Protein AF-X6LD56-F1 (afdb_monomer_lite)

Structure (mmCIF, N/CA/C/O backbone):
data_AF-X6LD56-F1
#
_entry.id   AF-X6LD56-F1
#
loop_
_atom_site.group_PDB
_atom_site.id
_atom_site.type_symbol
_atom_site.label_atom_id
_atom_site.label_alt_id
_atom_site.label_comp_id
_atom_site.label_asym_id
_atom_site.label_entity_id
_atom_site.label_seq_id
_atom_site.pdbx_PDB_ins_code
_atom_site.Cartn_x
_atom_site.Cartn_y
_atom_site.Cartn_z
_atom_site.occupancy
_atom_site.B_iso_or_equiv
_atom_site.auth_seq_id
_atom_site.auth_comp_id
_atom_site.auth_asym_id
_atom_site.auth_atom_id
_atom_site.pdbx_PDB_model_num
ATOM 1 N N . MET A 1 1 ? -23.418 10.967 71.082 1.00 51.03 1 MET A N 1
ATOM 2 C CA . MET A 1 1 ? -22.272 10.825 70.150 1.00 51.03 1 MET A CA 1
ATOM 3 C C . MET A 1 1 ? -22.780 10.535 68.738 1.00 51.03 1 MET A C 1
ATOM 5 O O . MET A 1 1 ? -23.315 9.460 68.503 1.00 51.03 1 MET A O 1
ATOM 9 N N . LYS A 1 2 ? -22.683 11.490 67.802 1.00 52.31 2 LYS A N 1
ATOM 10 C CA . LYS A 1 2 ? -23.149 11.320 66.411 1.00 52.31 2 LYS A CA 1
ATOM 11 C C . LYS A 1 2 ? -22.003 10.774 65.544 1.00 52.31 2 LYS A C 1
ATOM 13 O O . LYS A 1 2 ? -21.026 11.478 65.308 1.00 52.31 2 LYS A O 1
ATOM 18 N N . LYS A 1 3 ? -22.108 9.519 65.085 1.00 55.78 3 LYS A N 1
ATOM 19 C CA . LYS A 1 3 ? -21.136 8.889 64.171 1.00 55.78 3 LYS A CA 1
ATOM 20 C C . LYS A 1 3 ? -21.205 9.568 62.796 1.00 55.78 3 LYS A C 1
ATOM 22 O O . LYS A 1 3 ? -22.187 9.425 62.072 1.00 55.78 3 LYS A O 1
ATOM 27 N 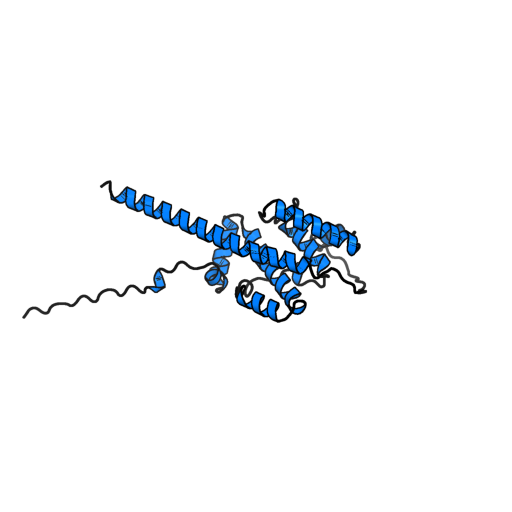N . LYS A 1 4 ? -20.163 10.326 62.441 1.00 59.81 4 LYS A N 1
ATOM 28 C CA . LYS A 1 4 ? -20.016 11.000 61.141 1.00 59.81 4 LYS A CA 1
ATOM 29 C C . LYS A 1 4 ? -19.708 9.945 60.067 1.00 59.81 4 LYS A C 1
ATOM 31 O O . LYS A 1 4 ? -18.621 9.376 60.041 1.00 59.81 4 LYS A O 1
ATOM 36 N N . LYS A 1 5 ? -20.681 9.655 59.199 1.00 69.44 5 LYS A N 1
ATOM 37 C CA . LYS A 1 5 ? -20.555 8.707 58.080 1.00 69.44 5 LYS A CA 1
ATOM 38 C C . LYS A 1 5 ? -19.669 9.339 56.995 1.00 69.44 5 LYS A C 1
ATOM 40 O O . LYS A 1 5 ? -20.119 10.202 56.246 1.00 69.44 5 LYS A O 1
ATOM 45 N N . LYS A 1 6 ? -18.390 8.954 56.960 1.00 70.44 6 LYS A N 1
ATOM 46 C CA . LYS A 1 6 ? -17.396 9.409 55.975 1.00 70.44 6 LYS A CA 1
ATOM 47 C C . LYS A 1 6 ? -17.777 8.823 54.608 1.00 70.44 6 LYS A C 1
ATOM 49 O O . LYS A 1 6 ? -17.595 7.633 54.371 1.00 70.44 6 LYS A O 1
ATOM 54 N N . ARG A 1 7 ? -18.392 9.632 53.739 1.00 63.03 7 ARG A N 1
ATOM 55 C CA . ARG A 1 7 ? -18.675 9.256 52.346 1.00 63.03 7 ARG A CA 1
ATOM 56 C C . ARG A 1 7 ? -17.337 9.119 51.619 1.00 63.03 7 ARG A C 1
ATOM 58 O O . ARG A 1 7 ? -16.618 10.104 51.487 1.00 63.03 7 ARG A O 1
ATOM 65 N N . MET A 1 8 ? -16.993 7.902 51.204 1.00 65.25 8 MET A N 1
ATOM 66 C CA . MET A 1 8 ? -15.841 7.668 50.338 1.00 65.25 8 MET A CA 1
ATOM 67 C C . MET A 1 8 ? -16.118 8.316 48.982 1.00 65.25 8 MET A C 1
ATOM 69 O O . MET A 1 8 ? -17.139 8.033 48.352 1.00 65.25 8 MET A O 1
ATOM 73 N N . ALA A 1 9 ? -15.241 9.235 48.577 1.00 67.44 9 ALA A N 1
ATOM 74 C CA . ALA A 1 9 ? -15.265 9.818 47.248 1.00 67.44 9 ALA A CA 1
ATOM 75 C C . ALA A 1 9 ? -15.104 8.685 46.229 1.00 67.44 9 ALA A C 1
ATOM 77 O O . ALA A 1 9 ? -14.205 7.854 46.354 1.00 67.44 9 ALA A O 1
ATOM 78 N N . LYS A 1 10 ? -16.016 8.630 45.257 1.00 68.38 10 LYS A N 1
ATOM 79 C CA . LYS A 1 10 ? -15.960 7.699 44.133 1.00 68.38 10 LYS A CA 1
ATOM 80 C C . LYS A 1 10 ? -14.703 8.075 43.345 1.00 68.38 10 LYS A C 1
ATOM 82 O O . LYS A 1 10 ? -14.712 9.086 42.651 1.00 68.38 10 LYS A O 1
ATOM 87 N N . VAL A 1 11 ? -13.613 7.335 43.544 1.00 62.75 11 VAL A N 1
ATOM 88 C CA . VAL A 1 11 ? -12.383 7.490 42.761 1.00 62.75 11 VAL A CA 1
ATOM 89 C C . VAL A 1 11 ? -12.775 7.155 41.329 1.00 62.75 11 VAL A C 1
ATOM 91 O O . VAL A 1 11 ? -13.059 6.006 41.001 1.00 62.75 11 VAL A O 1
ATOM 94 N N . SER A 1 12 ? -12.956 8.185 40.512 1.00 62.44 12 SER A N 1
ATOM 95 C CA . SER A 1 12 ? -13.182 8.026 39.085 1.00 62.44 12 SER A CA 1
ATOM 96 C C . SER A 1 12 ? -11.875 7.527 38.489 1.00 62.44 12 SER A C 1
ATOM 98 O O . SER A 1 12 ? -10.904 8.281 38.514 1.00 62.44 12 SER A O 1
ATOM 100 N N . ASP A 1 13 ? -11.841 6.285 37.997 1.00 66.62 13 ASP A N 1
ATOM 101 C CA . ASP A 1 13 ? -10.696 5.764 37.247 1.00 66.62 13 ASP A CA 1
ATOM 102 C C . ASP A 1 13 ? -10.343 6.749 36.124 1.00 66.62 13 ASP A C 1
ATOM 104 O O . ASP A 1 13 ? -11.148 6.915 35.197 1.00 66.62 13 ASP A O 1
ATOM 108 N N . PRO A 1 14 ? -9.177 7.415 36.179 1.00 60.84 14 PRO A N 1
ATOM 109 C CA . PRO A 1 14 ? -8.782 8.364 35.144 1.00 60.84 14 PRO A CA 1
ATOM 110 C C . PRO A 1 14 ? -8.606 7.687 33.773 1.00 60.84 14 PRO A C 1
ATOM 112 O O . PRO A 1 14 ? -8.713 8.355 32.748 1.00 60.84 14 PRO A O 1
ATOM 115 N N . GLU A 1 15 ? -8.437 6.360 33.733 1.00 59.22 15 GLU A N 1
ATOM 116 C CA . GLU A 1 15 ? -8.330 5.575 32.496 1.00 59.22 15 GLU A CA 1
ATOM 117 C C . GLU A 1 15 ? -9.649 5.432 31.719 1.00 59.22 15 GLU A C 1
ATOM 119 O O . GLU A 1 15 ? -9.626 5.211 30.510 1.00 59.22 15 GLU A O 1
ATOM 124 N N . LYS A 1 16 ? -10.821 5.608 32.347 1.00 59.53 16 LYS A N 1
ATOM 125 C CA . LYS A 1 16 ? -12.110 5.363 31.665 1.00 59.53 16 LYS A CA 1
ATOM 126 C C . LYS A 1 16 ? -12.527 6.429 30.651 1.00 59.53 16 LYS A C 1
ATOM 128 O O . LYS A 1 16 ? -13.483 6.205 29.915 1.00 59.53 16 LYS A O 1
ATOM 133 N N . ASN A 1 17 ? -11.829 7.563 30.595 1.00 64.25 17 ASN A N 1
ATOM 134 C CA . ASN A 1 17 ? -12.190 8.684 29.722 1.00 64.25 17 ASN A CA 1
ATOM 135 C C . ASN A 1 17 ? -11.217 8.907 28.558 1.00 64.25 17 ASN A C 1
ATOM 137 O O . ASN A 1 17 ? -11.394 9.867 27.803 1.00 64.25 17 ASN A O 1
ATOM 141 N N . GLN A 1 18 ? -10.194 8.065 28.392 1.00 76.25 18 GLN A N 1
ATOM 142 C CA . GLN A 1 18 ? -9.274 8.230 27.273 1.00 76.25 18 GLN A CA 1
ATOM 143 C C . GLN A 1 18 ? -9.942 7.733 25.987 1.00 76.25 18 GLN A C 1
ATOM 145 O O . GLN A 1 18 ? -10.340 6.573 25.881 1.00 76.25 18 GLN A O 1
ATOM 150 N N . LYS A 1 19 ? -10.115 8.635 25.013 1.00 79.12 19 LYS A N 1
ATOM 151 C CA . LYS A 1 19 ? -10.659 8.266 23.704 1.00 79.12 19 LYS A CA 1
ATOM 152 C C . LYS A 1 19 ? -9.728 7.230 23.059 1.00 79.12 19 LYS A C 1
ATOM 154 O O . LYS A 1 19 ? -8.515 7.453 23.059 1.00 79.12 19 LYS A O 1
ATOM 159 N N . PRO A 1 20 ? -10.266 6.131 22.505 1.00 78.88 20 PRO A N 1
ATOM 160 C CA . PRO A 1 20 ? -9.442 5.156 21.812 1.00 78.88 20 PRO A CA 1
ATOM 161 C C . PRO A 1 20 ? -8.742 5.831 20.630 1.00 78.88 20 PRO A C 1
ATOM 163 O O . PRO A 1 20 ? -9.348 6.597 19.880 1.00 78.88 20 PRO A O 1
ATOM 166 N N . THR A 1 21 ? -7.452 5.554 20.481 1.00 81.69 21 THR A N 1
ATOM 167 C CA . THR A 1 21 ? -6.677 5.959 19.306 1.00 81.69 21 THR A CA 1
ATOM 168 C C . THR A 1 21 ? -6.884 4.943 18.186 1.00 81.69 21 THR A C 1
ATOM 170 O O . THR A 1 21 ? -7.216 3.783 18.452 1.00 81.69 21 THR A O 1
ATOM 173 N N . LEU A 1 22 ? -6.620 5.332 16.933 1.00 77.81 22 LEU A N 1
ATOM 174 C CA . LEU A 1 22 ? -6.664 4.399 15.800 1.00 77.81 22 LEU A CA 1
ATOM 175 C C . LEU A 1 22 ? -5.812 3.154 16.076 1.00 77.81 22 LEU A C 1
ATOM 177 O O . LEU A 1 22 ? -6.266 2.037 15.864 1.00 77.81 22 LEU A O 1
ATOM 181 N N . ARG A 1 23 ? -4.619 3.342 16.649 1.00 78.31 23 ARG A N 1
ATOM 182 C CA . ARG A 1 23 ? -3.731 2.245 17.043 1.00 78.31 23 ARG A CA 1
ATOM 183 C C . ARG A 1 23 ? -4.434 1.244 17.962 1.00 78.31 23 ARG A C 1
ATOM 185 O O . ARG A 1 23 ? -4.470 0.058 17.656 1.00 78.31 23 ARG A O 1
ATOM 192 N N . THR A 1 24 ? -5.068 1.725 19.032 1.00 80.19 24 THR A N 1
ATOM 193 C CA . THR A 1 24 ? -5.792 0.857 19.978 1.00 80.19 24 THR A CA 1
ATOM 194 C C . THR A 1 24 ? -7.009 0.168 19.353 1.00 80.19 24 THR A C 1
ATOM 196 O O . THR A 1 24 ? -7.351 -0.947 19.747 1.00 80.19 24 THR A O 1
ATOM 199 N N . CYS A 1 25 ? -7.648 0.783 18.349 1.00 80.75 25 CYS A N 1
ATOM 200 C CA . CYS A 1 25 ? -8.731 0.149 17.593 1.00 80.75 25 CYS A CA 1
ATOM 201 C C . CYS A 1 25 ? -8.229 -1.019 16.736 1.00 80.75 25 CYS A C 1
ATOM 203 O O . CYS A 1 25 ? -8.941 -2.004 16.572 1.00 80.75 25 CYS A O 1
ATOM 205 N N . MET A 1 26 ? -7.004 -0.922 16.222 1.00 81.62 26 MET A N 1
ATOM 206 C CA . MET A 1 26 ? -6.406 -1.921 15.334 1.00 81.62 26 MET A CA 1
ATOM 207 C C . MET A 1 26 ? -5.738 -3.086 16.091 1.00 81.62 26 MET A C 1
ATOM 209 O O . MET A 1 26 ? -5.449 -4.120 15.496 1.00 81.62 26 MET A O 1
ATOM 213 N N . GLU A 1 27 ? -5.494 -2.947 17.398 1.00 83.62 27 GLU A N 1
ATOM 214 C CA . GLU A 1 27 ? -4.834 -3.967 18.232 1.00 83.62 27 GLU A CA 1
ATOM 215 C C . GLU A 1 27 ? -5.743 -5.131 18.652 1.00 83.62 27 GLU A C 1
ATOM 217 O O . GLU A 1 27 ? -5.250 -6.234 18.898 1.00 83.62 27 GLU A O 1
ATOM 222 N N . LYS A 1 28 ? -7.059 -4.904 18.746 1.00 87.06 28 LYS A N 1
ATOM 223 C CA . LYS A 1 28 ? -8.048 -5.908 19.175 1.00 87.06 28 LYS A CA 1
ATOM 224 C C . LYS A 1 28 ? -8.975 -6.267 18.023 1.00 87.06 28 LYS A C 1
ATOM 226 O O . LYS A 1 28 ? -9.472 -5.378 17.334 1.00 87.06 28 LYS A O 1
ATOM 231 N N . ARG A 1 29 ? -9.262 -7.559 17.849 1.00 89.12 29 ARG A N 1
ATOM 232 C CA . ARG A 1 29 ? -10.083 -8.061 16.736 1.00 89.12 29 ARG A CA 1
ATOM 233 C C . ARG A 1 29 ? -11.501 -7.491 16.759 1.00 89.12 29 ARG A C 1
ATOM 235 O O . ARG A 1 29 ? -12.035 -7.131 15.717 1.00 89.12 29 ARG A O 1
ATOM 242 N N . GLU A 1 30 ? -12.100 -7.378 17.939 1.00 91.00 30 GLU A N 1
ATOM 243 C CA . GLU A 1 30 ? -13.457 -6.857 18.116 1.00 91.00 30 GLU A CA 1
ATOM 244 C C . GLU A 1 30 ? -13.525 -5.373 17.742 1.00 91.00 30 GLU A C 1
ATOM 246 O O . GLU A 1 30 ? -14.403 -4.964 16.984 1.00 91.00 30 GLU A O 1
ATOM 251 N N . SER A 1 31 ? -12.561 -4.577 18.217 1.00 88.75 31 SER A N 1
ATOM 252 C CA . SER A 1 31 ? -12.447 -3.155 17.878 1.00 88.75 31 SER A CA 1
ATOM 253 C C . SER A 1 31 ? -12.200 -2.946 16.384 1.00 88.75 31 SER A C 1
ATOM 255 O O . SER A 1 31 ? -12.820 -2.072 15.780 1.00 88.75 31 SER A O 1
ATOM 257 N N . PHE A 1 32 ? -11.353 -3.779 15.776 1.00 87.75 32 PHE A N 1
ATOM 258 C CA . PHE A 1 32 ? -11.094 -3.756 14.342 1.00 87.75 32 PHE A CA 1
ATOM 259 C C . PHE A 1 32 ? -12.366 -4.051 13.538 1.00 87.75 32 PHE A C 1
ATOM 261 O O . PHE A 1 32 ? -12.706 -3.296 12.634 1.00 87.75 32 PHE A O 1
ATOM 268 N N . ASN A 1 33 ? -13.129 -5.083 13.908 1.00 90.88 33 ASN A N 1
ATOM 269 C CA . ASN A 1 33 ? -14.387 -5.426 13.236 1.00 90.88 33 ASN A CA 1
ATOM 270 C C . ASN A 1 33 ? -15.437 -4.309 13.349 1.00 90.88 33 ASN A C 1
ATOM 272 O O . ASN A 1 33 ? -16.146 -4.018 12.382 1.00 90.88 33 ASN A O 1
ATOM 276 N N . LEU A 1 34 ? -15.533 -3.661 14.516 1.00 91.12 34 LEU A N 1
ATOM 277 C CA . LEU A 1 34 ? -16.402 -2.497 14.701 1.00 91.12 34 LEU A CA 1
ATOM 278 C C . LEU A 1 34 ? -15.956 -1.321 13.826 1.00 91.12 34 LEU A C 1
ATOM 280 O O . LEU A 1 34 ? -16.800 -0.661 13.222 1.00 91.12 34 LEU A O 1
ATOM 284 N N . PHE A 1 35 ? -14.647 -1.092 13.711 1.00 89.12 35 PHE A N 1
ATOM 285 C CA . PHE A 1 35 ? -14.092 -0.055 12.846 1.00 89.12 35 PHE A CA 1
ATOM 286 C C . PHE A 1 35 ? -14.360 -0.339 11.362 1.00 89.12 35 PHE A C 1
ATOM 288 O O . PHE A 1 35 ? -14.836 0.543 10.656 1.00 89.12 35 PHE A O 1
ATOM 295 N N . VAL A 1 36 ? -14.177 -1.581 10.905 1.00 90.31 36 VAL A N 1
ATOM 296 C CA . VAL A 1 36 ? -14.544 -2.017 9.544 1.00 90.31 36 VAL A CA 1
ATOM 297 C C . VAL A 1 36 ? -16.030 -1.776 9.275 1.00 90.31 36 VAL A C 1
ATOM 299 O O . VAL A 1 36 ? -16.379 -1.184 8.258 1.00 90.31 36 VAL A O 1
ATOM 302 N N . THR A 1 37 ? -16.906 -2.168 10.206 1.00 93.38 37 THR A N 1
ATOM 303 C CA . THR A 1 37 ? -18.359 -1.951 10.084 1.00 93.38 37 THR A CA 1
ATOM 304 C C . THR A 1 37 ? -18.697 -0.462 9.987 1.00 93.38 37 THR A C 1
ATOM 306 O O . THR A 1 37 ? -19.592 -0.066 9.242 1.00 93.38 37 THR A O 1
ATOM 309 N N . HIS A 1 38 ? -17.990 0.378 10.742 1.00 90.94 38 HIS A N 1
ATOM 310 C CA . HIS A 1 38 ? -18.158 1.824 10.692 1.00 90.94 38 HIS A CA 1
ATOM 311 C C . HIS A 1 38 ? -17.733 2.398 9.333 1.00 90.94 38 HIS A C 1
ATOM 313 O O . HIS A 1 38 ? -18.540 3.078 8.706 1.00 90.94 38 HIS A O 1
ATOM 319 N N . LEU A 1 39 ? -16.544 2.054 8.829 1.00 87.88 39 LEU A N 1
ATOM 320 C CA . LEU A 1 39 ? -16.068 2.517 7.518 1.00 87.88 39 LEU A CA 1
ATOM 321 C C . LEU A 1 39 ? -16.941 2.023 6.359 1.00 87.88 39 LEU A C 1
ATOM 323 O O . LEU A 1 39 ? -17.160 2.750 5.397 1.00 87.88 39 LEU A O 1
ATOM 327 N N . GLN A 1 40 ? -17.494 0.811 6.455 1.00 91.06 40 GLN A N 1
ATOM 328 C CA . GLN A 1 40 ? -18.470 0.309 5.483 1.00 91.06 40 GLN A CA 1
ATOM 329 C C . GLN A 1 40 ? -19.726 1.183 5.423 1.00 91.06 40 GLN A C 1
ATOM 331 O O . GLN A 1 40 ? -20.222 1.463 4.336 1.00 91.06 40 GLN A O 1
ATOM 336 N N . ARG A 1 41 ? -20.233 1.635 6.578 1.00 94.81 41 ARG A N 1
ATOM 337 C CA . ARG A 1 41 ? -21.394 2.540 6.643 1.00 94.81 41 ARG A CA 1
ATOM 338 C C . ARG A 1 41 ? -21.081 3.937 6.117 1.00 94.81 41 ARG A C 1
ATOM 340 O O . ARG A 1 41 ? -21.989 4.606 5.639 1.00 94.81 41 ARG A O 1
ATOM 347 N N . GLU A 1 42 ? -19.826 4.363 6.215 1.00 93.38 42 GLU A N 1
ATOM 348 C CA . GLU A 1 42 ? -19.356 5.645 5.685 1.00 93.38 42 GLU A CA 1
ATOM 349 C C . GLU A 1 42 ? -18.831 5.561 4.246 1.00 93.38 42 GLU A C 1
ATOM 351 O O . GLU A 1 42 ? -18.349 6.564 3.729 1.00 93.38 42 GLU A O 1
ATOM 356 N N . PHE A 1 43 ? -18.940 4.398 3.591 1.00 90.88 43 PHE A N 1
ATOM 357 C CA . PHE A 1 43 ? -18.427 4.171 2.236 1.00 90.88 43 PHE A CA 1
ATOM 358 C C . PHE A 1 43 ? -16.948 4.570 2.085 1.00 90.88 43 PHE A C 1
ATOM 360 O O . PHE A 1 43 ? -16.575 5.185 1.094 1.00 90.88 43 PHE A O 1
ATOM 367 N N . SER A 1 44 ? -16.133 4.254 3.098 1.00 90.62 44 SER A N 1
ATOM 368 C CA . SER A 1 44 ? -14.721 4.655 3.189 1.00 90.62 44 SER A CA 1
ATOM 369 C C . SER A 1 44 ? -13.768 3.487 3.474 1.00 90.62 44 SER A C 1
ATOM 371 O O . SER A 1 44 ? -12.625 3.676 3.914 1.00 90.62 44 SER A O 1
ATOM 373 N N . LEU A 1 45 ? -14.241 2.254 3.251 1.00 89.38 45 LEU A N 1
ATOM 374 C CA . LEU A 1 45 ? -13.499 1.018 3.511 1.00 89.38 45 LEU A CA 1
ATOM 375 C C . LEU A 1 45 ? -12.226 0.913 2.655 1.00 89.38 45 LEU A C 1
ATOM 377 O O . LEU A 1 45 ? -11.235 0.335 3.104 1.00 89.38 45 LEU A O 1
ATOM 381 N N . GLU A 1 46 ? -12.230 1.495 1.460 1.00 88.38 46 GLU A N 1
ATOM 382 C CA . GLU A 1 46 ? -11.105 1.521 0.529 1.00 88.38 46 GLU A CA 1
ATOM 383 C C . GLU A 1 46 ? -9.840 2.113 1.131 1.00 88.38 46 GLU A C 1
ATOM 385 O O . GLU A 1 46 ? -8.759 1.563 0.929 1.00 88.38 46 GLU A O 1
ATOM 390 N N . ASN A 1 47 ? -9.976 3.128 1.984 1.00 87.31 47 ASN A N 1
ATOM 391 C CA . ASN A 1 47 ? -8.842 3.725 2.683 1.00 87.31 47 ASN A CA 1
ATOM 392 C C . ASN A 1 47 ? -8.178 2.724 3.636 1.00 87.31 47 ASN A C 1
ATOM 394 O O . ASN A 1 47 ? -6.956 2.608 3.674 1.00 87.31 47 ASN A O 1
ATOM 398 N N . LEU A 1 48 ? -8.977 1.966 4.394 1.00 87.06 48 LEU A N 1
ATOM 399 C CA . LEU A 1 48 ? -8.451 0.981 5.338 1.00 87.06 48 LEU A CA 1
ATOM 400 C C . LEU A 1 48 ? -7.780 -0.188 4.616 1.00 87.06 48 LEU A C 1
ATOM 402 O O . LEU A 1 48 ? -6.689 -0.606 5.005 1.00 87.06 48 LEU A O 1
ATOM 406 N N . VAL A 1 49 ? -8.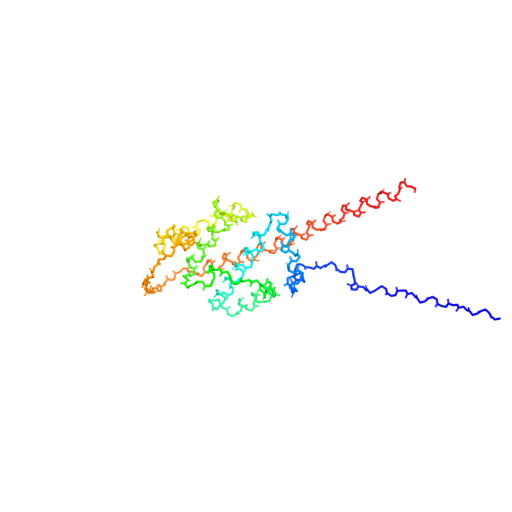423 -0.712 3.574 1.00 88.88 49 VAL A N 1
ATOM 407 C CA . VAL A 1 49 ? -7.879 -1.831 2.801 1.00 88.88 49 VAL A CA 1
ATOM 408 C C . VAL A 1 49 ? -6.594 -1.401 2.093 1.00 88.88 49 VAL A C 1
ATOM 410 O O . VAL A 1 49 ? -5.589 -2.093 2.230 1.00 88.88 49 VAL A O 1
ATOM 413 N N . ALA A 1 50 ? -6.574 -0.234 1.437 1.00 89.50 50 ALA A N 1
ATOM 414 C CA . ALA A 1 50 ? -5.369 0.310 0.813 1.00 89.50 50 ALA A CA 1
ATOM 415 C C . ALA A 1 50 ? -4.215 0.416 1.816 1.00 89.50 50 ALA A C 1
ATOM 417 O O . ALA A 1 50 ? -3.120 -0.079 1.550 1.00 89.50 50 ALA A O 1
ATOM 418 N N . SER A 1 51 ? -4.465 0.984 3.000 1.00 87.12 51 SER A N 1
ATOM 419 C CA . SER A 1 51 ? -3.449 1.114 4.047 1.00 87.12 51 SER A CA 1
ATOM 420 C C . SER A 1 51 ? -2.894 -0.231 4.516 1.00 87.12 51 SER A C 1
ATOM 422 O O . SER A 1 51 ? -1.689 -0.352 4.728 1.00 87.12 51 SER A O 1
ATOM 424 N N . ILE A 1 52 ? -3.744 -1.250 4.678 1.00 87.44 52 ILE A N 1
ATOM 425 C CA . ILE A 1 52 ? -3.309 -2.595 5.080 1.00 87.44 52 ILE A CA 1
ATOM 426 C C . ILE A 1 52 ? -2.448 -3.230 3.987 1.00 87.44 52 ILE A C 1
ATOM 428 O O . ILE A 1 52 ? -1.359 -3.726 4.279 1.00 87.44 52 ILE A O 1
ATOM 432 N N . GLU A 1 53 ? -2.914 -3.225 2.738 1.00 91.06 53 GLU A N 1
ATOM 433 C CA . GLU A 1 53 ? -2.216 -3.913 1.653 1.00 91.06 53 GLU A CA 1
ATOM 434 C C . GLU A 1 53 ? -0.899 -3.214 1.278 1.00 91.06 53 GLU A C 1
ATOM 436 O O . GLU A 1 53 ? 0.111 -3.886 1.069 1.00 91.06 53 GLU A O 1
ATOM 441 N N . LEU A 1 54 ? -0.869 -1.875 1.267 1.00 89.94 54 LEU A N 1
ATOM 442 C CA . LEU A 1 54 ? 0.360 -1.105 1.047 1.00 89.94 54 LEU A CA 1
ATOM 443 C C . LEU A 1 54 ? 1.365 -1.306 2.183 1.00 89.94 54 LEU A C 1
ATOM 445 O O . LEU A 1 54 ? 2.567 -1.368 1.937 1.00 89.94 54 LEU A O 1
ATOM 449 N N . TYR A 1 55 ? 0.893 -1.459 3.422 1.00 87.00 55 TYR A N 1
ATOM 450 C CA . TYR A 1 55 ? 1.764 -1.795 4.543 1.00 87.00 55 TYR A CA 1
ATOM 451 C C . TYR A 1 55 ? 2.363 -3.203 4.399 1.00 87.00 55 TYR A C 1
ATOM 453 O O . TYR A 1 55 ? 3.569 -3.373 4.574 1.00 87.00 55 TYR A O 1
ATOM 461 N N . GLN A 1 56 ? 1.555 -4.203 4.032 1.00 90.06 56 GLN A N 1
ATOM 462 C CA . GLN A 1 56 ? 2.041 -5.560 3.745 1.00 90.06 56 GLN A CA 1
ATOM 463 C C . GLN A 1 56 ? 3.069 -5.557 2.601 1.00 90.06 56 GLN A C 1
ATOM 465 O O . GLN A 1 56 ? 4.096 -6.229 2.682 1.00 90.06 56 GLN A O 1
ATOM 470 N N . PHE A 1 57 ? 2.841 -4.755 1.557 1.00 91.44 57 PHE A N 1
ATOM 471 C CA . PHE A 1 57 ? 3.804 -4.571 0.474 1.00 91.44 57 PHE A CA 1
ATOM 472 C C . PHE A 1 57 ? 5.095 -3.888 0.948 1.00 91.44 57 PHE A C 1
ATOM 474 O O . PHE A 1 57 ? 6.186 -4.339 0.617 1.00 91.44 57 PHE A O 1
ATOM 481 N N . ALA A 1 58 ? 5.009 -2.858 1.791 1.00 87.00 58 ALA A N 1
ATOM 482 C CA . ALA A 1 58 ? 6.189 -2.221 2.374 1.00 87.00 58 ALA A CA 1
ATOM 483 C C . ALA A 1 58 ? 7.019 -3.200 3.224 1.00 87.00 58 ALA A C 1
ATOM 485 O O . ALA A 1 58 ? 8.248 -3.151 3.193 1.00 87.00 58 ALA A O 1
ATOM 486 N N . GLN A 1 59 ? 6.371 -4.126 3.941 1.00 87.94 59 GLN A N 1
ATOM 487 C CA . GLN A 1 59 ? 7.068 -5.193 4.665 1.00 87.94 59 GLN A CA 1
ATOM 488 C C . GLN A 1 59 ? 7.835 -6.135 3.727 1.00 87.94 59 GLN A C 1
ATOM 490 O O . GLN A 1 59 ? 8.945 -6.535 4.072 1.00 87.94 59 GLN A O 1
ATOM 495 N N . LEU A 1 60 ? 7.286 -6.449 2.546 1.00 89.62 60 LEU A N 1
ATOM 496 C CA . LEU A 1 60 ? 7.966 -7.249 1.517 1.00 89.62 60 LEU A CA 1
ATOM 497 C C . LEU A 1 60 ? 9.246 -6.561 1.019 1.00 89.62 60 LEU A C 1
ATOM 499 O O . LEU A 1 60 ? 10.250 -7.222 0.778 1.00 89.62 60 LEU A O 1
ATOM 503 N N . LEU A 1 61 ? 9.214 -5.235 0.876 1.00 86.25 61 LEU A N 1
ATOM 504 C CA . LEU A 1 61 ? 10.349 -4.452 0.383 1.00 86.25 61 LEU A CA 1
ATOM 505 C C . LEU A 1 61 ? 11.398 -4.166 1.458 1.00 86.25 61 LEU A C 1
ATOM 507 O O . LEU A 1 61 ? 12.535 -3.842 1.128 1.00 86.25 61 LEU A O 1
ATOM 511 N N . LEU A 1 62 ? 11.037 -4.285 2.738 1.00 86.50 62 LEU A N 1
ATOM 512 C CA . LEU A 1 62 ? 11.894 -3.934 3.867 1.00 86.50 62 LEU A CA 1
ATOM 513 C C . LEU A 1 62 ? 13.290 -4.588 3.819 1.00 86.50 62 LEU A C 1
ATOM 515 O O . LEU A 1 62 ? 14.262 -3.865 4.045 1.00 86.50 62 LEU A O 1
ATOM 519 N N . PRO A 1 63 ? 13.442 -5.888 3.481 1.00 88.19 63 PRO A N 1
ATOM 520 C CA . PRO A 1 63 ? 14.753 -6.534 3.388 1.00 88.19 63 PRO A CA 1
ATOM 521 C C . PRO A 1 63 ? 15.675 -5.943 2.312 1.00 88.19 63 PRO A C 1
ATOM 523 O O . PRO A 1 63 ? 16.887 -6.108 2.408 1.00 88.19 63 PRO A O 1
ATOM 526 N N . LEU A 1 64 ? 15.122 -5.248 1.312 1.00 82.75 64 LEU A N 1
ATOM 527 C CA . LEU A 1 64 ? 15.880 -4.616 0.224 1.00 82.75 64 LEU A CA 1
ATOM 528 C C . LEU A 1 64 ? 16.472 -3.256 0.627 1.00 82.75 64 LEU A C 1
ATOM 530 O O . LEU A 1 64 ? 17.244 -2.658 -0.121 1.00 82.75 64 LEU A O 1
ATOM 534 N N . VAL A 1 65 ? 16.097 -2.738 1.797 1.00 80.81 65 VAL A N 1
ATOM 535 C CA . VAL A 1 65 ? 16.489 -1.413 2.286 1.00 80.81 65 VAL A CA 1
ATOM 536 C C . VAL A 1 65 ? 17.586 -1.555 3.355 1.00 80.81 65 VAL A C 1
ATOM 538 O O . VAL A 1 65 ? 17.548 -2.516 4.121 1.00 80.81 65 VAL A O 1
ATOM 541 N N . PRO A 1 66 ? 18.545 -0.614 3.488 1.00 85.62 66 PRO A N 1
ATOM 542 C CA . PRO A 1 66 ? 19.545 -0.648 4.560 1.00 85.62 66 PRO A CA 1
ATOM 543 C C . PRO A 1 66 ? 18.952 -0.788 5.971 1.00 85.62 66 PRO A C 1
ATOM 545 O O . PRO A 1 66 ? 17.904 -0.212 6.282 1.00 85.62 66 PRO A O 1
ATOM 548 N N . LEU A 1 67 ? 19.650 -1.514 6.849 1.00 88.88 67 LEU A N 1
ATOM 549 C CA . LEU A 1 67 ? 19.172 -1.911 8.180 1.00 88.88 67 LEU A CA 1
ATOM 550 C C . LEU A 1 67 ? 18.713 -0.725 9.048 1.00 88.88 67 LEU A C 1
ATOM 552 O O . LEU A 1 67 ? 17.733 -0.829 9.786 1.00 88.88 67 LEU A O 1
ATOM 556 N N . GLU A 1 68 ? 19.385 0.421 8.959 1.00 87.06 68 GLU A N 1
ATOM 557 C CA . GLU A 1 68 ? 19.039 1.645 9.687 1.00 87.06 68 GLU A CA 1
ATOM 558 C C . GLU A 1 68 ? 17.629 2.126 9.330 1.00 87.06 68 GLU A C 1
ATOM 560 O O . GLU A 1 68 ? 16.840 2.488 10.206 1.00 87.06 68 GLU A O 1
ATOM 565 N N . ARG A 1 69 ? 17.282 2.081 8.041 1.00 80.75 69 ARG A N 1
ATOM 566 C CA . ARG A 1 69 ? 15.951 2.446 7.543 1.00 80.75 69 ARG A CA 1
ATOM 567 C C . ARG A 1 69 ? 14.913 1.401 7.910 1.00 80.75 69 ARG A C 1
ATOM 569 O O . ARG A 1 69 ? 13.786 1.774 8.226 1.00 80.75 69 ARG A O 1
ATOM 576 N N . GLN A 1 70 ? 15.291 0.124 7.944 1.00 84.38 70 GLN A N 1
ATOM 577 C CA . GLN A 1 70 ? 14.392 -0.924 8.420 1.00 84.38 70 GLN A CA 1
ATOM 578 C C . GLN A 1 70 ? 13.977 -0.681 9.875 1.00 84.38 70 GLN A C 1
ATOM 580 O O . GLN A 1 70 ? 12.790 -0.704 10.197 1.00 84.38 70 GLN A O 1
ATOM 585 N N . LYS A 1 71 ? 14.945 -0.363 10.746 1.00 85.06 71 LYS A N 1
ATOM 586 C CA . LYS A 1 71 ? 14.695 -0.029 12.158 1.00 85.06 71 LYS A CA 1
ATOM 587 C C . LYS A 1 71 ? 13.812 1.210 12.305 1.00 85.06 71 LYS A C 1
ATOM 589 O O . LYS A 1 71 ? 12.888 1.204 13.115 1.00 85.06 71 LYS A O 1
ATOM 594 N N . GLN A 1 72 ? 14.056 2.255 11.508 1.00 81.81 72 GLN A N 1
ATOM 595 C CA . GLN A 1 72 ? 13.198 3.446 11.481 1.00 81.81 72 GLN A CA 1
ATOM 596 C C . GLN A 1 72 ? 11.766 3.093 11.067 1.00 81.81 72 GLN A C 1
ATOM 598 O O . GLN A 1 72 ? 10.819 3.464 11.757 1.00 81.81 72 GLN A O 1
ATOM 603 N N . PHE A 1 73 ? 11.600 2.336 9.981 1.00 81.44 73 PHE A N 1
ATOM 604 C CA . PHE A 1 73 ? 10.290 1.892 9.514 1.00 81.44 73 PHE A CA 1
ATOM 605 C C . PHE A 1 73 ? 9.552 1.097 10.595 1.00 81.44 73 PHE A C 1
ATOM 607 O O . PHE A 1 73 ? 8.389 1.385 10.869 1.00 81.44 73 PHE A O 1
ATOM 614 N N . GLN A 1 74 ? 10.229 0.155 11.255 1.00 81.75 74 GLN A N 1
ATOM 615 C CA . GLN A 1 74 ? 9.657 -0.627 12.352 1.00 81.75 74 GLN A CA 1
ATOM 616 C C . GLN A 1 74 ? 9.265 0.245 13.550 1.00 81.75 74 GLN A C 1
ATOM 618 O O . GLN A 1 74 ? 8.228 -0.006 14.154 1.00 81.75 74 GLN A O 1
ATOM 623 N N . TYR A 1 75 ? 10.053 1.273 13.882 1.00 81.75 75 TYR A N 1
ATOM 624 C CA . TYR A 1 75 ? 9.763 2.197 14.981 1.00 81.75 75 TYR A CA 1
ATOM 625 C C . TYR A 1 75 ? 8.537 3.079 14.706 1.00 81.75 75 TYR A C 1
ATOM 627 O O . TYR A 1 75 ? 7.659 3.192 15.561 1.00 81.75 75 TYR A O 1
ATOM 635 N N . TYR A 1 76 ? 8.443 3.674 13.515 1.00 74.81 76 TYR A N 1
ATOM 636 C CA . TYR A 1 76 ? 7.313 4.541 13.161 1.00 74.81 76 TYR A CA 1
ATOM 637 C C . TYR A 1 76 ? 6.040 3.753 12.858 1.00 74.81 76 TYR A C 1
ATOM 639 O O . TYR A 1 76 ? 4.940 4.216 13.149 1.00 74.81 76 TYR A O 1
ATOM 647 N N . ASN A 1 77 ? 6.186 2.541 12.323 1.00 72.44 77 ASN A N 1
ATOM 648 C CA . ASN A 1 77 ? 5.071 1.706 11.908 1.00 72.44 77 ASN A CA 1
ATOM 649 C C . ASN A 1 77 ? 4.885 0.486 12.817 1.00 72.44 77 ASN A C 1
ATOM 651 O O . ASN A 1 77 ? 4.516 -0.589 12.341 1.00 72.44 77 ASN A O 1
ATOM 655 N N . GLN A 1 78 ? 5.045 0.661 14.139 1.00 67.19 78 GLN A N 1
ATOM 656 C CA . GLN A 1 78 ? 4.631 -0.295 15.192 1.00 67.19 78 GLN A CA 1
ATOM 657 C C . GLN A 1 78 ? 3.098 -0.474 15.284 1.00 67.19 78 GLN A C 1
ATOM 659 O O . GLN A 1 78 ? 2.494 -0.690 16.342 1.00 67.19 78 GLN A O 1
ATOM 664 N N . LEU A 1 79 ? 2.458 -0.302 14.150 1.00 57.69 79 LEU A N 1
ATOM 665 C CA . LEU A 1 79 ? 1.065 -0.420 13.877 1.00 57.69 79 LEU A CA 1
ATOM 666 C C . LEU A 1 79 ? 0.858 -1.918 13.635 1.00 57.69 79 LEU A C 1
ATOM 668 O O . LEU A 1 79 ? 1.126 -2.434 12.554 1.00 57.69 79 LEU A O 1
ATOM 672 N N . GLY A 1 80 ? 0.386 -2.646 14.654 1.00 62.59 80 GLY A N 1
ATOM 673 C CA . GLY A 1 80 ? -0.031 -4.057 14.548 1.00 62.59 80 GLY A CA 1
ATOM 674 C C . GLY A 1 80 ? -1.254 -4.271 13.639 1.00 62.59 80 GLY A C 1
ATOM 675 O O . GLY A 1 80 ? -2.020 -5.206 13.846 1.00 62.59 80 GLY A O 1
ATOM 676 N N . HIS A 1 81 ? -1.441 -3.389 12.655 1.00 60.38 81 HIS A N 1
ATOM 677 C CA . HIS A 1 81 ? -2.664 -3.076 11.917 1.00 60.38 81 HIS A CA 1
ATOM 678 C C . HIS A 1 81 ? -3.180 -4.204 11.033 1.00 60.38 81 HIS A C 1
ATOM 680 O O . HIS A 1 81 ? -4.282 -4.127 10.508 1.00 60.38 81 HIS A O 1
ATOM 686 N N . HIS A 1 82 ? -2.386 -5.250 10.870 1.00 64.06 82 HIS A N 1
ATOM 687 C CA . HIS A 1 82 ? -2.617 -6.312 9.909 1.00 64.06 82 HIS A CA 1
ATOM 688 C C . HIS A 1 82 ? -2.681 -7.688 10.572 1.00 64.06 82 HIS A C 1
ATOM 690 O O . HIS A 1 82 ? -2.902 -8.662 9.867 1.00 64.06 82 HIS A O 1
ATOM 696 N N . LYS A 1 83 ? -2.532 -7.805 11.905 1.00 76.50 83 LYS A N 1
ATOM 697 C CA . LYS A 1 83 ? -2.540 -9.122 12.575 1.00 76.50 83 LYS A CA 1
ATOM 698 C C . LYS A 1 83 ? -3.811 -9.927 12.293 1.00 76.50 83 LYS A C 1
ATOM 700 O O . LYS A 1 83 ? -3.768 -11.151 12.287 1.00 76.50 83 LYS A O 1
ATOM 705 N N . PHE A 1 84 ? -4.931 -9.238 12.085 1.00 81.00 84 PHE A N 1
ATOM 706 C CA . PHE A 1 84 ? -6.226 -9.852 11.792 1.00 81.00 84 PHE A CA 1
ATOM 707 C C . PHE A 1 84 ? -6.650 -9.695 10.333 1.00 81.00 84 PHE A C 1
ATOM 709 O O . PHE A 1 84 ? -7.680 -10.242 9.944 1.00 81.00 84 PHE A O 1
ATOM 716 N N . ALA A 1 85 ? -5.898 -8.926 9.545 1.00 84.06 85 ALA A N 1
ATOM 717 C CA . ALA A 1 85 ? -6.246 -8.671 8.163 1.00 84.06 85 ALA A CA 1
ATOM 718 C C . ALA A 1 85 ? -5.714 -9.803 7.274 1.00 84.06 85 ALA A C 1
ATOM 720 O O . ALA A 1 85 ? -4.591 -10.267 7.490 1.00 84.06 85 ALA A O 1
ATOM 721 N N . PRO A 1 86 ? -6.486 -10.250 6.270 1.00 87.75 86 PRO A N 1
ATOM 722 C CA . PRO A 1 86 ? -5.980 -11.202 5.294 1.00 87.75 86 PRO A CA 1
ATOM 723 C C . PRO A 1 86 ? -4.785 -10.609 4.538 1.00 87.75 86 PRO A C 1
ATOM 725 O O . PRO A 1 86 ? -4.666 -9.389 4.378 1.00 87.75 86 PRO A O 1
ATOM 728 N N . ILE A 1 87 ? -3.893 -11.478 4.067 1.00 90.56 87 ILE A N 1
ATOM 729 C CA . ILE A 1 87 ? -2.806 -11.065 3.177 1.00 90.56 87 ILE A CA 1
ATOM 730 C C . ILE A 1 87 ? -3.429 -10.640 1.845 1.00 90.56 87 ILE A C 1
ATOM 732 O O . ILE A 1 87 ? -4.255 -11.362 1.284 1.00 90.56 87 ILE A O 1
ATOM 736 N N . SER A 1 88 ? -3.038 -9.467 1.349 1.00 92.94 88 SER A N 1
ATOM 737 C CA . SER A 1 88 ? -3.413 -8.976 0.026 1.00 92.94 88 SER A CA 1
ATOM 738 C C . SER A 1 88 ? -3.090 -10.024 -1.027 1.00 92.94 88 SER A C 1
ATOM 740 O O . SER A 1 88 ? -1.968 -10.529 -1.077 1.00 92.94 88 SER A O 1
ATOM 742 N N . TYR A 1 89 ? -4.037 -10.289 -1.922 1.00 92.38 89 TYR A N 1
ATOM 743 C CA . TYR A 1 89 ? -3.795 -11.157 -3.069 1.00 92.38 89 TYR A CA 1
ATOM 744 C C . TYR A 1 89 ? -2.596 -10.663 -3.899 1.00 92.38 89 TYR A C 1
ATOM 746 O O . TYR A 1 89 ? -1.712 -11.449 -4.221 1.00 92.38 89 TYR A O 1
ATOM 754 N N . ILE A 1 90 ? -2.499 -9.348 -4.150 1.00 92.75 90 ILE A N 1
ATOM 755 C CA . ILE A 1 90 ? -1.377 -8.743 -4.892 1.00 92.75 90 ILE A CA 1
ATOM 756 C C . ILE A 1 90 ? -0.049 -9.031 -4.186 1.00 92.75 90 ILE A C 1
ATOM 758 O O . ILE A 1 90 ? 0.941 -9.335 -4.848 1.00 92.75 90 ILE A O 1
ATOM 762 N N . VAL A 1 91 ? -0.010 -8.963 -2.851 1.00 92.88 91 VAL A N 1
ATOM 763 C CA . VAL A 1 91 ? 1.208 -9.230 -2.066 1.00 92.88 91 VAL A CA 1
ATOM 764 C C . VAL A 1 91 ? 1.537 -10.721 -2.022 1.00 92.88 91 VAL A C 1
ATOM 766 O O . VAL A 1 91 ? 2.712 -11.055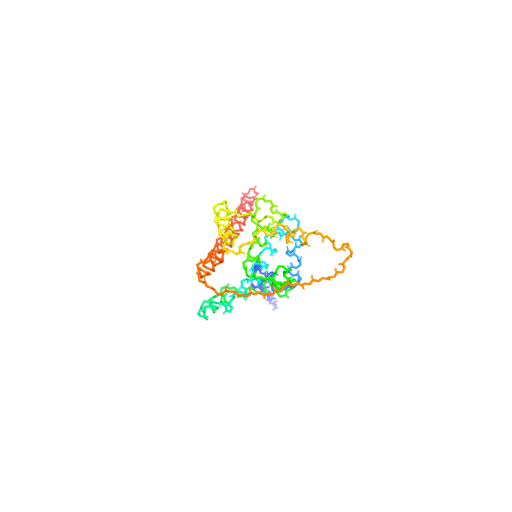 -2.142 1.00 92.88 91 VAL A O 1
ATOM 769 N N . ALA A 1 92 ? 0.538 -11.597 -1.905 1.00 94.06 92 ALA A N 1
ATOM 770 C CA . ALA A 1 92 ? 0.718 -13.044 -1.789 1.00 94.06 92 ALA A CA 1
ATOM 771 C C . ALA A 1 92 ? 1.171 -13.727 -3.090 1.00 94.06 92 ALA A C 1
ATOM 773 O O . ALA A 1 92 ? 1.863 -14.738 -3.023 1.00 94.06 92 ALA A O 1
ATOM 774 N N . GLN A 1 93 ? 0.774 -13.209 -4.257 1.00 92.44 93 GLN A N 1
ATOM 775 C CA . GLN A 1 93 ? 1.163 -13.784 -5.550 1.00 92.44 93 GLN A CA 1
ATOM 776 C C . GLN A 1 93 ? 2.658 -13.611 -5.838 1.00 92.44 93 GLN A C 1
ATOM 778 O O . GLN A 1 93 ? 3.255 -12.612 -5.434 1.00 92.44 93 GLN A O 1
ATOM 783 N N . ASP A 1 94 ? 3.252 -14.531 -6.597 1.00 91.88 94 ASP A N 1
ATOM 784 C CA . ASP A 1 94 ? 4.659 -14.463 -7.026 1.00 91.88 94 ASP A CA 1
ATOM 785 C C . ASP A 1 94 ? 4.845 -13.511 -8.223 1.00 91.88 94 ASP A C 1
ATOM 787 O O . ASP A 1 94 ? 5.240 -13.884 -9.325 1.00 91.88 94 ASP A O 1
ATOM 791 N N . PHE A 1 95 ? 4.459 -12.254 -8.017 1.00 89.25 95 PHE A N 1
ATOM 792 C CA . PHE A 1 95 ? 4.669 -11.170 -8.967 1.00 89.25 95 PHE A CA 1
ATOM 793 C C . PHE A 1 95 ? 5.961 -10.423 -8.656 1.00 89.25 95 PHE A C 1
ATOM 795 O O . PHE A 1 95 ? 6.356 -10.289 -7.495 1.00 89.25 95 PHE A O 1
ATOM 802 N N . THR A 1 96 ? 6.568 -9.851 -9.692 1.00 90.00 96 THR A N 1
ATOM 803 C CA . THR A 1 96 ? 7.678 -8.912 -9.523 1.00 90.00 96 THR A CA 1
ATOM 804 C C . THR A 1 96 ? 7.225 -7.671 -8.748 1.00 90.00 96 THR A C 1
ATOM 806 O O . THR A 1 96 ? 6.031 -7.348 -8.679 1.00 90.00 96 THR A O 1
ATOM 809 N N . VAL A 1 97 ? 8.173 -6.962 -8.135 1.00 89.25 97 VAL A N 1
ATOM 810 C CA . VAL A 1 97 ? 7.895 -5.742 -7.358 1.00 89.25 97 VAL A CA 1
ATOM 811 C C . VAL A 1 97 ? 7.241 -4.683 -8.247 1.00 89.25 97 VAL A C 1
ATOM 813 O O . VAL A 1 97 ? 6.244 -4.070 -7.869 1.00 89.25 97 VAL A O 1
ATOM 816 N N . GLU A 1 98 ? 7.767 -4.543 -9.456 1.00 89.31 98 GLU A N 1
ATOM 817 C CA . GLU A 1 98 ? 7.297 -3.726 -10.567 1.00 89.31 98 GLU A CA 1
ATOM 818 C C . GLU A 1 98 ? 5.810 -3.968 -10.837 1.00 89.31 98 GLU A C 1
ATOM 820 O O . GLU A 1 98 ? 4.996 -3.042 -10.821 1.00 89.31 98 GLU A O 1
ATOM 825 N N . LEU A 1 99 ? 5.439 -5.234 -11.044 1.00 90.69 99 LEU A N 1
ATOM 826 C CA . LEU A 1 99 ? 4.074 -5.615 -11.369 1.00 90.69 99 LEU A CA 1
ATOM 827 C C . LEU A 1 99 ? 3.137 -5.359 -10.186 1.00 90.69 99 LEU A C 1
ATOM 829 O O . LEU A 1 99 ? 2.040 -4.840 -10.381 1.00 90.69 99 LEU A O 1
ATOM 833 N N . LYS A 1 100 ? 3.572 -5.636 -8.949 1.00 92.94 100 LYS A N 1
ATOM 834 C CA . LYS A 1 100 ? 2.789 -5.305 -7.747 1.00 92.94 100 LYS A CA 1
ATOM 835 C C . LYS A 1 100 ? 2.509 -3.803 -7.660 1.00 92.94 100 LYS A C 1
ATOM 837 O O . LYS A 1 100 ? 1.371 -3.433 -7.379 1.00 92.94 100 LYS A O 1
ATOM 842 N N . ILE A 1 101 ? 3.492 -2.944 -7.947 1.00 91.94 101 ILE A N 1
ATOM 843 C CA . ILE A 1 101 ? 3.307 -1.481 -7.983 1.00 91.94 101 ILE A CA 1
ATOM 844 C C . ILE A 1 101 ? 2.238 -1.098 -9.010 1.00 91.94 101 ILE A C 1
ATOM 846 O O . ILE A 1 101 ? 1.310 -0.356 -8.683 1.00 91.94 101 ILE A O 1
ATOM 850 N N . LEU A 1 102 ? 2.332 -1.633 -10.231 1.00 92.62 102 LEU A N 1
ATOM 851 C CA . LEU A 1 102 ? 1.359 -1.363 -11.290 1.00 92.62 102 LEU A CA 1
ATOM 852 C C . LEU A 1 102 ? -0.056 -1.816 -10.896 1.00 92.62 102 LEU A C 1
ATOM 854 O O . LEU A 1 102 ? -1.022 -1.085 -11.123 1.00 92.62 102 LEU A O 1
ATOM 858 N N . LEU A 1 103 ? -0.188 -2.982 -10.258 1.00 93.25 103 LEU A N 1
ATOM 859 C CA . LEU A 1 103 ? -1.467 -3.492 -9.759 1.00 93.25 103 LEU A CA 1
ATOM 860 C C . LEU A 1 103 ? -2.036 -2.615 -8.632 1.00 93.25 103 LEU A C 1
ATOM 862 O O . LEU A 1 103 ? -3.230 -2.319 -8.635 1.00 93.25 103 LEU A O 1
ATOM 866 N N . PHE A 1 104 ? -1.201 -2.141 -7.701 1.00 94.56 104 PHE A N 1
ATOM 867 C CA . PHE A 1 104 ? -1.622 -1.205 -6.653 1.00 94.56 104 PHE A CA 1
ATOM 868 C C . PHE A 1 104 ? -2.101 0.133 -7.222 1.00 94.56 104 PHE A C 1
ATOM 870 O O . PHE A 1 104 ? -3.146 0.634 -6.801 1.00 94.56 104 PHE A O 1
ATOM 877 N N . TYR A 1 105 ? -1.389 0.681 -8.208 1.00 94.50 105 TYR A N 1
ATOM 878 C CA . TYR A 1 105 ? -1.810 1.890 -8.914 1.00 94.50 105 TYR A CA 1
ATOM 879 C C . TYR A 1 105 ? -3.194 1.708 -9.549 1.00 94.50 105 TYR A C 1
ATOM 881 O O . TYR A 1 105 ? -4.081 2.538 -9.343 1.00 94.50 105 TYR A O 1
ATOM 889 N N . GLN A 1 106 ? -3.415 0.602 -10.265 1.00 94.12 106 GLN A N 1
ATOM 890 C CA . GLN A 1 106 ? -4.699 0.331 -10.918 1.00 94.12 106 GLN A CA 1
ATOM 891 C C . GLN A 1 106 ? -5.835 0.102 -9.925 1.00 94.12 106 GLN A C 1
ATOM 893 O O . GLN A 1 106 ? -6.959 0.527 -10.177 1.00 94.12 106 GLN A O 1
ATOM 898 N N . LYS A 1 107 ? -5.543 -0.531 -8.786 1.00 93.69 107 LYS A N 1
ATOM 899 C CA . LYS A 1 107 ? -6.544 -0.825 -7.761 1.00 93.69 107 LYS A CA 1
ATOM 900 C C . LYS A 1 107 ? -6.984 0.410 -6.974 1.00 93.69 107 LYS A C 1
ATOM 902 O O . LYS A 1 107 ? -8.160 0.478 -6.630 1.00 93.69 107 LYS A O 1
ATOM 907 N N . TYR A 1 108 ? -6.076 1.354 -6.697 1.00 94.69 108 TYR A N 1
ATOM 908 C CA . TYR A 1 108 ? -6.324 2.417 -5.712 1.00 94.69 108 TYR A CA 1
ATOM 909 C C . TYR A 1 108 ? -6.167 3.858 -6.204 1.00 94.69 108 TYR A C 1
ATOM 911 O O . TYR A 1 108 ? -6.661 4.753 -5.531 1.00 94.69 108 TYR A O 1
ATOM 919 N N . VAL A 1 109 ? -5.464 4.137 -7.303 1.00 93.38 109 VAL A N 1
ATOM 920 C CA . VAL A 1 109 ? -5.115 5.534 -7.660 1.00 93.38 109 VAL A CA 1
ATOM 921 C C . VAL A 1 109 ? -5.447 5.914 -9.091 1.00 93.38 109 VAL A C 1
ATOM 923 O O . VAL A 1 109 ? -5.727 7.082 -9.357 1.00 93.38 109 VAL A O 1
ATOM 926 N N . SER A 1 110 ? -5.440 4.952 -10.009 1.00 93.19 110 SER A N 1
ATOM 927 C CA . SER A 1 110 ? -5.924 5.153 -11.370 1.00 93.19 110 SER A CA 1
ATOM 928 C C . SER A 1 110 ? -7.301 5.819 -11.350 1.00 93.19 110 SER A C 1
ATOM 930 O O . SER A 1 110 ? -8.166 5.430 -10.573 1.00 93.19 110 SER A O 1
ATOM 932 N N . ALA A 1 111 ? -7.550 6.765 -12.257 1.00 91.06 111 ALA A N 1
ATOM 933 C CA . ALA A 1 111 ? -8.862 7.414 -12.390 1.00 91.06 111 ALA A CA 1
ATOM 934 C C . ALA A 1 111 ? -9.998 6.436 -12.766 1.00 91.06 111 ALA A C 1
ATOM 936 O O . ALA A 1 111 ? -11.162 6.818 -12.829 1.00 91.06 111 ALA A O 1
ATOM 937 N N . ARG A 1 112 ? -9.653 5.182 -13.088 1.00 91.88 112 ARG A N 1
ATOM 938 C CA . ARG A 1 112 ? -10.584 4.080 -13.364 1.00 91.88 112 ARG A CA 1
ATOM 939 C C . ARG A 1 112 ? -10.608 3.032 -12.246 1.00 91.88 112 ARG A C 1
ATOM 941 O O . ARG A 1 112 ? -11.190 1.968 -12.435 1.00 91.88 112 ARG A O 1
ATOM 948 N N . ALA A 1 113 ? -9.942 3.286 -11.122 1.00 90.31 113 ALA A N 1
ATOM 949 C CA . ALA A 1 113 ? -9.879 2.355 -10.009 1.00 90.31 113 ALA A CA 1
ATOM 950 C C . ALA A 1 113 ? -11.277 2.148 -9.411 1.00 90.31 113 ALA A C 1
ATOM 952 O O . ALA A 1 113 ? -11.931 3.088 -8.972 1.00 90.31 113 ALA A O 1
ATOM 953 N N . HIS A 1 114 ? -11.724 0.894 -9.336 1.00 86.50 114 HIS A N 1
ATOM 954 C CA . HIS A 1 114 ? -12.984 0.555 -8.661 1.00 86.50 114 HIS A CA 1
ATOM 955 C C . HIS A 1 114 ? -12.941 0.823 -7.153 1.00 86.50 114 HIS A C 1
ATOM 957 O O . HIS A 1 114 ? -13.983 0.932 -6.512 1.00 86.50 114 HIS A O 1
ATOM 963 N N . PHE A 1 115 ? -11.736 0.901 -6.593 1.00 90.56 115 PHE A N 1
ATOM 964 C CA . PHE A 1 115 ? -11.480 1.122 -5.178 1.00 90.56 115 PHE A CA 1
ATOM 965 C C . PHE A 1 115 ? -10.559 2.335 -4.990 1.00 90.56 115 PHE A C 1
ATOM 967 O O . PHE A 1 115 ? -9.588 2.297 -4.237 1.00 90.56 115 PHE A O 1
ATOM 974 N N . GLU A 1 116 ? -10.845 3.395 -5.754 1.00 92.19 116 GLU A N 1
ATOM 975 C CA . GLU A 1 116 ? -10.066 4.631 -5.790 1.00 92.19 116 GLU A CA 1
ATOM 976 C C . GLU A 1 116 ? -10.013 5.312 -4.417 1.00 92.19 116 GLU A C 1
ATOM 978 O O . GLU A 1 116 ? -11.029 5.692 -3.839 1.00 92.19 116 GLU A O 1
ATOM 983 N N . VAL A 1 117 ? -8.799 5.520 -3.918 1.00 90.56 117 VAL A N 1
ATOM 984 C CA . VAL A 1 117 ? -8.528 6.289 -2.710 1.00 90.56 117 VAL A CA 1
ATOM 985 C C . VAL A 1 117 ? -8.504 7.769 -3.068 1.00 90.56 117 VAL A C 1
ATOM 987 O O . VAL A 1 117 ? -7.885 8.196 -4.050 1.00 90.56 117 VAL A O 1
ATOM 990 N N . ASN A 1 118 ? -9.136 8.584 -2.228 1.00 87.31 118 ASN A N 1
ATOM 991 C CA . ASN A 1 118 ? -9.153 10.027 -2.412 1.00 87.31 118 ASN A CA 1
ATOM 992 C C . ASN A 1 118 ? -7.793 10.657 -2.055 1.00 87.31 118 ASN A C 1
ATOM 994 O O . ASN A 1 118 ? -7.570 11.109 -0.931 1.00 87.31 118 ASN A O 1
ATOM 998 N N . VAL A 1 119 ? -6.876 10.678 -3.023 1.00 86.56 119 VAL A N 1
ATOM 999 C CA . VAL A 1 119 ? -5.561 11.331 -2.921 1.00 86.56 119 VAL A CA 1
ATOM 1000 C C . VAL A 1 119 ? -5.492 12.608 -3.777 1.00 86.56 119 VAL A C 1
ATOM 1002 O O . VAL A 1 119 ? -6.186 12.699 -4.795 1.00 86.56 119 VAL A O 1
ATOM 1005 N N . PRO A 1 120 ? -4.654 13.602 -3.413 1.00 87.19 120 PRO A N 1
ATOM 1006 C CA . PRO A 1 120 ? -4.478 14.820 -4.208 1.00 87.19 120 PRO A CA 1
ATOM 1007 C C . PRO A 1 120 ? -4.040 14.530 -5.650 1.00 87.19 120 PRO A C 1
ATOM 1009 O O . PRO A 1 120 ? -3.243 13.622 -5.878 1.00 87.19 120 PRO A O 1
ATOM 1012 N N . SER A 1 121 ? -4.494 15.342 -6.612 1.00 88.38 121 SER A N 1
ATOM 1013 C CA . SER A 1 121 ? -4.188 15.155 -8.042 1.00 88.38 121 SER A CA 1
ATOM 1014 C C . SER A 1 121 ? -2.689 15.106 -8.333 1.00 88.38 121 SER A C 1
ATOM 1016 O O . SER A 1 121 ? -2.252 14.232 -9.066 1.00 88.38 121 SER A O 1
ATOM 1018 N N . LEU A 1 122 ? -1.900 15.960 -7.671 1.00 88.38 122 LEU A N 1
ATOM 1019 C CA . LEU A 1 122 ? -0.439 15.967 -7.786 1.00 88.38 122 LEU A CA 1
ATOM 1020 C C . LEU A 1 122 ? 0.169 14.582 -7.506 1.00 88.38 122 LEU A C 1
ATOM 1022 O O . LEU A 1 122 ? 1.024 14.122 -8.250 1.00 88.38 122 LEU A O 1
ATOM 1026 N N . ILE A 1 123 ? -0.323 13.888 -6.475 1.00 85.69 123 ILE A N 1
ATOM 1027 C CA . ILE A 1 123 ? 0.140 12.539 -6.128 1.00 85.69 123 ILE A CA 1
ATOM 1028 C C . ILE A 1 123 ? -0.292 11.526 -7.193 1.00 85.69 123 ILE A C 1
ATOM 1030 O O . ILE A 1 123 ? 0.479 10.630 -7.529 1.00 85.69 123 ILE A O 1
ATOM 1034 N N . LYS A 1 124 ? -1.505 11.666 -7.750 1.00 88.25 124 LYS A N 1
ATOM 1035 C CA . LYS A 1 124 ? -1.969 10.804 -8.851 1.00 88.25 124 LYS A CA 1
ATOM 1036 C C . LYS A 1 124 ? -1.080 10.958 -10.081 1.00 88.25 124 LYS A C 1
ATOM 1038 O O . LYS A 1 124 ? -0.712 9.951 -10.679 1.00 88.25 124 LYS A O 1
ATOM 1043 N N . ASP A 1 125 ? -0.716 12.191 -10.422 1.00 89.56 125 ASP A N 1
ATOM 1044 C CA . ASP A 1 125 ? 0.130 12.504 -11.574 1.00 89.56 125 ASP A CA 1
ATOM 1045 C C . ASP A 1 125 ? 1.556 11.963 -11.390 1.00 89.56 125 ASP A C 1
ATOM 1047 O O . ASP A 1 125 ? 2.106 11.348 -12.305 1.00 89.56 125 ASP A O 1
ATOM 1051 N N . GLU A 1 126 ? 2.128 12.101 -10.189 1.00 87.62 126 GLU A N 1
ATOM 1052 C CA . GLU A 1 126 ? 3.433 11.522 -9.842 1.00 87.62 126 GLU A CA 1
ATOM 1053 C C . GLU A 1 126 ? 3.428 9.991 -9.950 1.00 87.62 126 GLU A C 1
ATOM 1055 O O . GLU A 1 126 ? 4.312 9.404 -10.579 1.00 87.62 126 GLU A O 1
ATOM 1060 N N . TRP A 1 127 ? 2.414 9.327 -9.388 1.00 91.12 127 TRP A N 1
ATOM 1061 C CA . TRP A 1 127 ? 2.290 7.869 -9.471 1.00 91.12 127 TRP A CA 1
ATOM 1062 C C . TRP A 1 127 ? 2.034 7.384 -10.895 1.00 91.12 127 TRP A C 1
ATOM 1064 O O . TRP A 1 127 ? 2.590 6.361 -11.295 1.00 91.12 127 TRP A O 1
ATOM 1074 N N . LYS A 1 128 ? 1.232 8.119 -11.670 1.00 93.00 128 LYS A N 1
ATOM 1075 C CA . LYS A 1 128 ? 0.985 7.824 -13.080 1.00 93.00 128 LYS A CA 1
ATOM 1076 C C . LYS A 1 128 ? 2.284 7.876 -13.880 1.00 93.00 128 LYS A C 1
ATOM 1078 O O . LYS A 1 128 ? 2.599 6.898 -14.551 1.00 93.00 128 LYS A O 1
ATOM 1083 N N . SER A 1 129 ? 3.043 8.967 -13.758 1.00 90.88 129 SER A N 1
ATOM 1084 C CA . SER A 1 129 ? 4.342 9.135 -14.421 1.00 90.88 129 SER A CA 1
ATOM 1085 C C . SER A 1 129 ? 5.302 7.999 -14.056 1.00 90.88 129 SER A C 1
ATOM 1087 O O . SER A 1 129 ? 5.868 7.343 -14.927 1.00 90.88 129 SER A O 1
ATOM 1089 N N . PHE A 1 130 ? 5.389 7.666 -12.765 1.00 87.38 130 PHE A N 1
ATOM 1090 C CA . PHE A 1 130 ? 6.220 6.559 -12.302 1.00 87.38 130 PHE A CA 1
ATOM 1091 C C . PHE A 1 130 ? 5.796 5.200 -12.889 1.00 87.38 130 PHE A C 1
ATOM 1093 O O . PHE A 1 130 ? 6.639 4.411 -13.318 1.00 87.38 130 PHE A O 1
ATOM 1100 N N . CYS A 1 131 ? 4.493 4.922 -12.959 1.00 89.75 131 CYS A N 1
ATOM 1101 C CA . CYS A 1 131 ? 3.983 3.690 -13.559 1.00 89.75 131 CYS A CA 1
ATOM 1102 C C . CYS A 1 131 ? 4.226 3.629 -15.074 1.00 89.75 131 CYS A C 1
ATOM 1104 O O . CYS A 1 131 ? 4.442 2.543 -15.608 1.00 89.75 131 CYS A O 1
ATOM 1106 N N . GLU A 1 132 ? 4.194 4.764 -15.775 1.00 90.25 132 GLU A N 1
ATOM 1107 C CA . GLU A 1 132 ? 4.554 4.845 -17.195 1.00 90.25 132 GLU A CA 1
ATOM 1108 C C . GLU A 1 132 ? 6.035 4.504 -17.411 1.00 90.25 132 GLU A C 1
ATOM 1110 O O . GLU A 1 132 ? 6.349 3.746 -18.329 1.00 90.25 132 GLU A O 1
ATOM 1115 N N . THR A 1 133 ? 6.925 4.951 -16.517 1.00 88.31 133 THR A N 1
ATOM 1116 C CA . THR A 1 133 ? 8.341 4.551 -16.525 1.00 88.31 133 THR A CA 1
ATOM 1117 C C . THR A 1 133 ? 8.511 3.046 -16.320 1.00 88.31 133 THR A C 1
ATOM 1119 O O . THR A 1 133 ? 9.133 2.398 -17.154 1.00 88.31 133 THR A O 1
ATOM 1122 N N . ILE A 1 134 ? 7.888 2.455 -15.289 1.00 86.81 134 ILE A N 1
ATOM 1123 C CA . ILE A 1 134 ? 7.965 0.997 -15.059 1.00 86.81 134 ILE A CA 1
ATOM 1124 C C . ILE A 1 134 ? 7.498 0.228 -16.300 1.00 86.81 134 ILE A C 1
ATOM 1126 O O . ILE A 1 134 ? 8.137 -0.738 -16.709 1.00 86.81 134 ILE A O 1
ATOM 1130 N N . LYS A 1 135 ? 6.383 0.645 -16.910 1.00 88.25 135 LYS A N 1
ATOM 1131 C CA . LYS A 1 135 ? 5.853 -0.016 -18.109 1.00 88.25 135 LYS A CA 1
ATOM 1132 C C . LYS A 1 135 ? 6.835 0.022 -19.274 1.00 88.25 135 LYS A C 1
ATOM 1134 O O . LYS A 1 135 ? 6.947 -0.977 -19.980 1.00 88.25 135 LYS A O 1
ATOM 1139 N N . SER A 1 136 ? 7.507 1.156 -19.463 1.00 88.31 136 SER A N 1
ATOM 1140 C CA . SER A 1 136 ? 8.521 1.334 -20.502 1.00 88.31 136 SER A CA 1
ATOM 1141 C C . SER A 1 136 ? 9.749 0.460 -20.248 1.00 88.31 136 SER A C 1
ATOM 1143 O O . SER A 1 136 ? 10.224 -0.200 -21.166 1.00 88.31 136 SER A O 1
ATOM 1145 N N . ASP A 1 137 ? 10.240 0.429 -19.010 1.00 83.81 137 ASP A N 1
ATOM 1146 C CA . ASP A 1 137 ? 11.501 -0.235 -18.663 1.00 83.81 137 ASP A CA 1
ATOM 1147 C C . ASP A 1 137 ? 11.379 -1.766 -18.625 1.00 83.81 137 ASP A C 1
ATOM 1149 O O . ASP A 1 137 ? 12.326 -2.472 -18.960 1.00 83.81 137 ASP A O 1
ATOM 1153 N N . TYR A 1 138 ? 10.210 -2.284 -18.238 1.00 80.06 138 TYR A N 1
ATOM 1154 C CA . TYR A 1 138 ? 9.981 -3.719 -18.013 1.00 80.06 138 TYR A CA 1
ATOM 1155 C C . TYR A 1 138 ? 9.148 -4.399 -19.094 1.00 80.06 138 TYR A C 1
ATOM 1157 O O . TYR A 1 138 ? 8.695 -5.527 -18.906 1.00 80.06 138 TYR A O 1
ATOM 1165 N N . ASP A 1 139 ? 8.909 -3.704 -20.205 1.00 78.94 139 ASP A N 1
ATOM 1166 C CA . ASP A 1 139 ? 8.090 -4.185 -21.316 1.00 78.94 139 ASP A CA 1
ATOM 1167 C C . ASP A 1 139 ? 6.729 -4.747 -20.865 1.00 78.94 139 ASP A C 1
ATOM 1169 O O . ASP A 1 139 ? 6.214 -5.726 -21.407 1.00 78.94 139 ASP A O 1
ATOM 1173 N N . ALA A 1 140 ? 6.124 -4.127 -19.844 1.00 76.50 140 ALA A N 1
ATOM 1174 C CA . ALA A 1 140 ? 4.893 -4.598 -19.207 1.00 76.50 140 ALA A CA 1
ATOM 1175 C C . ALA A 1 140 ? 3.645 -4.298 -20.065 1.00 76.50 140 ALA A C 1
ATOM 1177 O O . ALA A 1 140 ? 2.634 -3.789 -19.570 1.00 76.50 140 ALA A O 1
ATOM 1178 N N . ARG A 1 141 ? 3.708 -4.601 -21.369 1.00 67.44 141 ARG A N 1
ATOM 1179 C CA . ARG A 1 141 ? 2.625 -4.399 -22.344 1.00 67.44 141 ARG A CA 1
ATOM 1180 C C . ARG A 1 141 ? 1.404 -5.264 -22.035 1.00 67.44 141 ARG A C 1
ATOM 1182 O O . ARG A 1 141 ? 0.289 -4.850 -22.326 1.00 67.44 141 ARG A O 1
ATOM 1189 N N . ASN A 1 142 ? 1.603 -6.399 -21.364 1.00 73.62 142 ASN A N 1
ATOM 1190 C CA . ASN A 1 142 ? 0.539 -7.354 -21.036 1.00 73.62 142 ASN A CA 1
ATOM 1191 C C . ASN A 1 142 ? -0.154 -7.051 -19.695 1.00 73.62 142 ASN A C 1
ATOM 1193 O O . ASN A 1 142 ? -0.877 -7.895 -19.170 1.00 73.62 142 ASN A O 1
ATOM 1197 N N . LEU A 1 143 ? 0.058 -5.868 -19.103 1.00 77.25 143 LEU A N 1
ATOM 1198 C CA . LEU A 1 143 ? -0.569 -5.517 -17.824 1.00 77.25 143 LEU A CA 1
ATOM 1199 C C . LEU A 1 143 ? -2.100 -5.619 -17.895 1.00 77.25 143 LEU A C 1
ATOM 1201 O O . LEU A 1 143 ? -2.717 -6.101 -16.950 1.00 77.25 143 LEU A O 1
ATOM 1205 N N . ASP A 1 144 ? -2.702 -5.195 -19.005 1.00 77.81 144 ASP A N 1
ATOM 1206 C CA . ASP A 1 144 ? -4.154 -5.244 -19.177 1.00 77.81 144 ASP A CA 1
ATOM 1207 C C . ASP A 1 144 ? -4.671 -6.692 -19.232 1.00 77.81 144 ASP A C 1
ATOM 1209 O O . ASP A 1 144 ? -5.706 -6.985 -18.637 1.00 77.81 144 ASP A O 1
ATOM 1213 N N . GLU A 1 145 ? -3.930 -7.616 -19.855 1.00 79.56 145 GLU A N 1
ATOM 1214 C CA . GLU A 1 145 ? -4.257 -9.051 -19.875 1.00 79.56 145 GLU A CA 1
ATOM 1215 C C . GLU A 1 145 ? -4.144 -9.670 -18.480 1.00 79.56 145 GLU A C 1
ATOM 1217 O O . GLU A 1 145 ? -5.034 -10.403 -18.049 1.00 79.56 145 GLU A O 1
ATOM 1222 N N . ILE A 1 146 ? -3.083 -9.330 -17.737 1.00 76.88 146 ILE A N 1
ATOM 1223 C CA . ILE A 1 146 ? -2.905 -9.776 -16.351 1.00 76.88 146 ILE A CA 1
ATOM 1224 C C . ILE A 1 146 ? -4.069 -9.265 -15.505 1.00 76.88 146 ILE A C 1
ATOM 1226 O O . ILE A 1 146 ? -4.718 -10.055 -14.831 1.00 76.88 146 ILE A O 1
ATOM 1230 N N . ILE A 1 147 ? -4.388 -7.971 -15.576 1.00 76.19 147 ILE A N 1
ATOM 1231 C CA . ILE A 1 147 ? -5.513 -7.378 -14.847 1.00 76.19 147 ILE A CA 1
ATOM 1232 C C . ILE A 1 147 ? -6.812 -8.094 -15.204 1.00 76.19 147 ILE A C 1
ATOM 1234 O O . ILE A 1 147 ? -7.528 -8.512 -14.300 1.00 76.19 147 ILE A O 1
ATOM 1238 N N . GLN A 1 148 ? -7.098 -8.303 -16.489 1.00 78.31 148 GLN A N 1
ATOM 1239 C CA . GLN A 1 148 ? -8.281 -9.051 -16.911 1.00 78.31 148 GLN A CA 1
ATOM 1240 C C . GLN A 1 148 ? -8.296 -10.458 -16.306 1.00 78.31 148 GLN A C 1
ATOM 1242 O O . GLN A 1 148 ? -9.303 -10.840 -15.717 1.00 78.31 148 GLN A O 1
ATOM 1247 N N . SER A 1 149 ? -7.177 -11.187 -16.340 1.00 75.56 149 SER A N 1
ATOM 1248 C CA . SER A 1 149 ? -7.075 -12.525 -15.741 1.00 75.56 149 SER A CA 1
ATOM 1249 C C . SER A 1 149 ? -7.328 -12.544 -14.227 1.00 75.56 149 SER A C 1
ATOM 1251 O O . SER A 1 149 ? -7.805 -13.546 -13.705 1.00 75.56 149 SER A O 1
ATOM 1253 N N . LEU A 1 150 ? -7.072 -11.434 -13.520 1.00 71.25 150 LEU A N 1
ATOM 1254 C CA . LEU A 1 150 ? -7.365 -11.308 -12.088 1.00 71.25 150 LEU A CA 1
ATOM 1255 C C . LEU A 1 150 ? -8.856 -11.097 -11.789 1.00 71.25 150 LEU A C 1
ATOM 1257 O O . LEU A 1 150 ? -9.296 -11.395 -10.679 1.00 71.25 150 LEU A O 1
ATOM 1261 N N . TYR A 1 151 ? -9.620 -10.555 -12.743 1.00 66.56 151 TYR A N 1
ATOM 1262 C CA . TYR A 1 151 ? -11.042 -10.229 -12.579 1.00 66.56 151 TYR A CA 1
ATOM 1263 C C . TYR A 1 151 ? -11.988 -11.195 -13.297 1.00 66.56 151 TYR A C 1
ATOM 1265 O O . TYR A 1 151 ? -13.186 -11.197 -13.008 1.00 66.56 151 TYR A O 1
ATOM 1273 N N . VAL A 1 152 ? -11.481 -12.027 -14.207 1.00 67.56 152 VAL A N 1
ATOM 1274 C CA . VAL A 1 152 ? -12.248 -13.133 -14.782 1.00 67.56 152 VAL A CA 1
ATOM 1275 C C . VAL A 1 152 ? -12.423 -14.186 -13.687 1.00 67.56 152 VAL A C 1
ATOM 1277 O O . VAL A 1 152 ? -11.463 -14.817 -13.248 1.00 67.56 152 VAL A O 1
ATOM 1280 N N . ALA A 1 153 ? -13.661 -14.336 -13.203 1.00 46.28 153 ALA A N 1
ATOM 1281 C CA . ALA A 1 153 ? -14.023 -15.422 -12.301 1.00 46.28 153 ALA A CA 1
ATOM 1282 C C . ALA A 1 153 ? -13.608 -16.756 -12.946 1.00 46.28 153 ALA A C 1
ATOM 1284 O O . ALA A 1 153 ? -13.774 -16.902 -14.159 1.00 46.28 153 ALA A O 1
ATOM 1285 N N . PRO A 1 154 ? -13.058 -17.713 -12.180 1.00 51.06 154 PRO A N 1
ATOM 1286 C CA . PRO A 1 154 ? -12.633 -18.982 -12.738 1.00 51.06 154 PRO A CA 1
ATOM 1287 C C . PRO A 1 154 ? -13.871 -19.803 -13.105 1.00 51.06 154 PRO A C 1
ATOM 1289 O O . PRO A 1 154 ? -14.322 -20.647 -12.334 1.00 51.06 154 PRO A O 1
ATOM 1292 N N . ASP A 1 155 ? -14.416 -19.568 -14.294 1.00 49.84 155 ASP A N 1
ATOM 1293 C CA . ASP A 1 155 ? -15.139 -20.605 -15.011 1.00 49.84 155 ASP A CA 1
ATOM 1294 C C . ASP A 1 155 ? -14.070 -21.595 -15.490 1.00 49.84 155 ASP A C 1
ATOM 1296 O O . ASP A 1 155 ? -13.156 -21.243 -16.235 1.00 49.84 155 ASP A O 1
ATOM 1300 N N . GLY A 1 156 ? -14.110 -22.797 -14.910 1.00 57.25 156 GLY A N 1
ATOM 1301 C CA . GLY A 1 156 ? -13.008 -23.760 -14.877 1.00 57.25 156 GLY A CA 1
ATOM 1302 C C . GLY A 1 156 ? -12.272 -23.995 -16.202 1.00 57.25 156 GLY A C 1
ATOM 1303 O O . GLY A 1 156 ? -12.882 -24.144 -17.257 1.00 57.25 156 GLY A O 1
ATOM 1304 N N . GLY A 1 157 ? -10.944 -24.114 -16.128 1.00 45.28 157 GLY A N 1
ATOM 1305 C CA . GLY A 1 157 ? -10.120 -24.504 -17.270 1.00 45.28 157 GLY A CA 1
ATOM 1306 C C . GLY A 1 157 ? -8.644 -24.666 -16.916 1.00 45.28 157 GLY A C 1
ATOM 1307 O O . GLY A 1 157 ? -8.046 -23.781 -16.314 1.00 45.28 157 GLY A O 1
ATOM 1308 N N . ASP A 1 158 ? -8.101 -25.827 -17.275 1.00 43.22 158 ASP A N 1
ATOM 1309 C CA . ASP A 1 158 ? -6.790 -26.375 -16.923 1.00 43.22 158 ASP A CA 1
ATOM 1310 C C . ASP A 1 158 ? -5.564 -25.498 -17.219 1.00 43.22 158 ASP A C 1
ATOM 1312 O O . ASP A 1 158 ? -5.493 -24.740 -18.185 1.00 43.22 158 ASP A O 1
ATOM 1316 N N . GLY A 1 159 ? -4.555 -25.672 -16.361 1.00 52.50 159 GLY A N 1
ATOM 1317 C CA . GLY A 1 159 ? -3.365 -24.842 -16.297 1.00 52.50 159 GLY A CA 1
ATOM 1318 C C . GLY A 1 159 ? -2.266 -25.108 -17.324 1.00 52.50 159 GLY A C 1
ATOM 1319 O O . GLY A 1 159 ? -2.179 -26.159 -17.958 1.00 52.50 159 GLY A O 1
ATOM 1320 N N . ARG A 1 160 ? -1.357 -24.127 -17.387 1.00 35.84 160 ARG A N 1
ATOM 1321 C CA . ARG A 1 160 ? 0.075 -24.252 -17.709 1.00 35.84 160 ARG A CA 1
ATOM 1322 C C . ARG A 1 160 ? 0.774 -22.905 -17.485 1.00 35.84 160 ARG A C 1
ATOM 1324 O O . ARG A 1 160 ? 0.356 -21.898 -18.043 1.00 35.84 160 ARG A O 1
ATOM 1331 N N . SER A 1 161 ? 1.859 -22.913 -16.710 1.00 44.09 161 SER A N 1
ATOM 1332 C CA . SER A 1 161 ? 2.805 -21.794 -16.558 1.00 44.09 161 SER A CA 1
ATOM 1333 C C . SER A 1 161 ? 4.051 -22.009 -17.423 1.00 44.09 161 SER A C 1
ATOM 1335 O O . SER A 1 161 ? 4.510 -23.144 -17.569 1.00 44.09 161 SER A O 1
ATOM 1337 N N . PRO A 1 162 ? 4.642 -20.923 -17.936 1.00 42.81 162 PRO A N 1
ATOM 1338 C CA . PRO A 1 162 ? 6.097 -20.724 -17.886 1.00 42.81 162 PRO A CA 1
ATOM 1339 C C . PRO A 1 162 ? 6.405 -19.260 -17.493 1.00 42.81 162 PRO A C 1
ATOM 1341 O O . PRO A 1 162 ? 5.553 -18.395 -17.639 1.00 42.81 162 PRO A O 1
ATOM 1344 N N . GLY A 1 163 ? 7.551 -18.822 -16.988 1.00 34.06 163 GLY A N 1
ATOM 1345 C CA . GLY A 1 163 ? 8.902 -19.340 -16.810 1.00 34.06 163 GLY A CA 1
ATOM 1346 C C . GLY A 1 163 ? 9.765 -18.079 -16.614 1.00 34.06 163 GLY A C 1
ATOM 1347 O O . GLY A 1 163 ? 9.665 -17.149 -17.409 1.00 34.06 163 GLY A O 1
ATOM 1348 N N . GLN A 1 164 ? 10.515 -17.996 -15.514 1.00 33.50 164 GLN A N 1
ATOM 1349 C CA . GLN A 1 164 ? 11.297 -16.818 -15.107 1.00 33.50 164 GLN A CA 1
ATOM 1350 C C . GLN A 1 164 ? 12.588 -16.656 -15.927 1.00 33.50 164 GLN A C 1
ATOM 1352 O O . GLN A 1 164 ? 13.304 -17.633 -16.136 1.00 33.50 164 GLN A O 1
ATOM 1357 N N . THR A 1 165 ? 12.963 -15.410 -16.234 1.00 34.03 165 THR A N 1
ATOM 1358 C CA . THR A 1 165 ? 14.370 -14.989 -16.355 1.00 34.03 165 THR A CA 1
ATOM 1359 C C . THR A 1 165 ? 14.545 -13.602 -15.743 1.00 34.03 165 THR A C 1
ATOM 1361 O O . THR A 1 165 ? 13.865 -12.659 -16.142 1.00 34.03 165 THR A O 1
ATOM 1364 N N . ALA A 1 166 ? 15.452 -13.499 -14.773 1.00 42.91 166 ALA A N 1
ATOM 1365 C CA . ALA A 1 166 ? 15.890 -12.253 -14.159 1.00 42.91 166 ALA A CA 1
ATOM 1366 C C . ALA A 1 166 ? 17.015 -11.609 -14.983 1.00 42.91 166 ALA A C 1
ATOM 1368 O O . ALA A 1 166 ? 17.896 -12.310 -15.483 1.00 42.91 166 ALA A O 1
ATOM 1369 N N . SER A 1 167 ? 17.025 -10.279 -15.051 1.00 34.12 167 SER A N 1
ATOM 1370 C CA . SER A 1 167 ? 18.214 -9.502 -15.400 1.00 34.12 167 SER A CA 1
ATOM 1371 C C . SER A 1 167 ? 18.317 -8.273 -14.503 1.00 34.12 167 SER A C 1
ATOM 1373 O O . SER A 1 167 ? 17.381 -7.480 -14.410 1.00 34.12 167 SER A O 1
ATOM 1375 N N . ASP A 1 168 ? 19.473 -8.163 -13.854 1.00 37.62 168 ASP A N 1
ATOM 1376 C CA . ASP A 1 168 ? 19.950 -7.040 -13.054 1.00 37.62 168 ASP A CA 1
ATOM 1377 C C . ASP A 1 168 ? 20.004 -5.721 -13.835 1.00 37.62 168 ASP A C 1
ATOM 1379 O O . ASP A 1 168 ? 20.371 -5.705 -15.010 1.00 37.62 168 ASP A O 1
ATOM 1383 N N . GLY A 1 169 ? 19.815 -4.604 -13.119 1.00 32.47 169 GLY A N 1
ATOM 1384 C CA . GLY A 1 169 ? 20.549 -3.379 -13.448 1.00 32.47 169 GLY A CA 1
ATOM 1385 C C . GLY A 1 169 ? 19.820 -2.048 -13.294 1.00 32.47 169 GLY A C 1
ATOM 1386 O O . GLY A 1 169 ? 19.485 -1.419 -14.284 1.00 32.47 169 GLY A O 1
ATOM 1387 N N . GLY A 1 170 ? 19.722 -1.559 -12.052 1.00 46.31 170 GLY A N 1
ATOM 1388 C CA . GLY A 1 170 ? 20.115 -0.180 -11.721 1.00 46.31 170 GLY A CA 1
ATOM 1389 C C . GLY A 1 170 ? 19.265 0.982 -12.250 1.00 46.31 170 GLY A C 1
ATOM 1390 O O . GLY A 1 170 ? 19.565 1.519 -13.303 1.00 46.31 170 GLY A O 1
ATOM 1391 N N . ILE A 1 171 ? 18.305 1.413 -11.412 1.00 43.25 171 ILE A N 1
ATOM 1392 C CA . ILE A 1 171 ? 17.779 2.792 -11.159 1.00 43.25 171 ILE A CA 1
ATOM 1393 C C . ILE A 1 171 ? 16.712 2.751 -10.014 1.00 43.25 171 ILE A C 1
ATOM 1395 O O . ILE A 1 171 ? 16.347 3.766 -9.422 1.00 43.25 171 ILE A O 1
ATOM 1399 N N . TRP A 1 172 ? 16.323 1.545 -9.578 1.00 45.00 172 TRP A N 1
ATOM 1400 C CA . TRP A 1 172 ? 15.269 1.182 -8.611 1.00 45.00 172 TRP A CA 1
ATOM 1401 C C . TRP A 1 172 ? 15.343 1.699 -7.159 1.00 45.00 172 TRP A C 1
ATOM 1403 O O . TRP A 1 172 ? 14.412 1.483 -6.383 1.00 45.00 172 TRP A O 1
ATOM 1413 N N . LEU A 1 173 ? 16.383 2.436 -6.760 1.00 47.97 173 LEU A N 1
ATOM 1414 C CA . LEU A 1 173 ? 16.521 2.931 -5.379 1.00 47.97 173 LEU A CA 1
ATOM 1415 C C . LEU A 1 173 ? 15.861 4.300 -5.123 1.00 47.97 173 LEU A C 1
ATOM 1417 O O . LEU A 1 173 ? 15.597 4.636 -3.968 1.00 47.97 173 LEU A O 1
ATOM 1421 N N . MET A 1 174 ? 15.506 5.064 -6.163 1.00 45.06 174 MET A N 1
ATOM 1422 C CA . MET A 1 174 ? 14.819 6.361 -6.008 1.00 45.06 174 MET A CA 1
ATOM 1423 C C . MET A 1 174 ? 13.288 6.253 -5.902 1.00 45.06 174 MET A C 1
ATOM 1425 O O . MET A 1 174 ? 12.635 7.199 -5.479 1.00 45.06 174 MET A O 1
ATOM 1429 N N . SER A 1 175 ? 12.688 5.097 -6.187 1.00 47.03 175 SER A N 1
ATOM 1430 C CA . SER A 1 175 ? 11.223 4.929 -6.134 1.00 47.03 175 SER A CA 1
ATOM 1431 C C . SER A 1 175 ? 10.732 4.277 -4.841 1.00 47.03 175 SER A C 1
ATOM 1433 O O . SER A 1 175 ? 9.637 4.573 -4.362 1.00 47.03 175 SER A O 1
ATOM 1435 N N . ILE A 1 176 ? 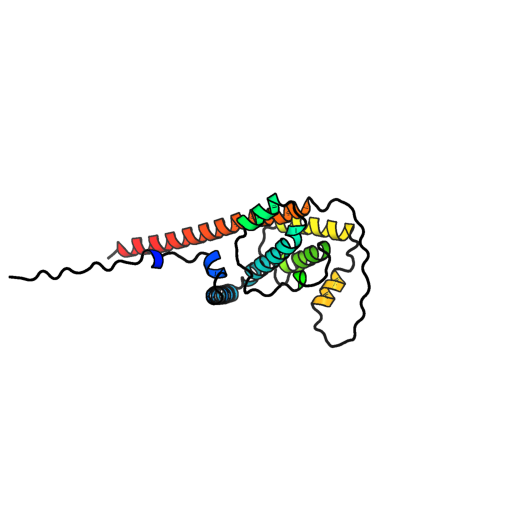11.612 3.523 -4.175 1.00 50.03 176 ILE A N 1
ATOM 1436 C CA . ILE A 1 176 ? 11.508 3.210 -2.740 1.00 50.03 176 ILE A CA 1
ATOM 1437 C C . ILE A 1 176 ? 11.499 4.517 -1.912 1.00 50.03 176 ILE A C 1
ATOM 1439 O O . ILE A 1 176 ? 10.831 4.600 -0.882 1.00 50.03 176 ILE A O 1
ATOM 1443 N N . PHE A 1 177 ? 12.159 5.577 -2.398 1.00 47.75 177 PHE A N 1
ATOM 1444 C CA . PHE A 1 177 ? 12.149 6.922 -1.807 1.00 47.75 177 PHE A CA 1
ATOM 1445 C C . PHE A 1 177 ? 10.774 7.620 -1.928 1.00 47.75 177 PHE A C 1
ATOM 1447 O O . PHE A 1 177 ? 10.367 8.315 -0.998 1.00 47.75 177 PHE A O 1
ATOM 1454 N N . LEU A 1 178 ? 10.006 7.374 -3.003 1.00 50.22 178 LEU A N 1
ATOM 1455 C CA . LEU A 1 178 ? 8.635 7.891 -3.174 1.00 50.22 178 LEU A CA 1
ATOM 1456 C C . LEU A 1 178 ? 7.594 7.081 -2.371 1.00 50.22 178 LEU A C 1
ATOM 1458 O O . LEU A 1 178 ? 6.651 7.631 -1.801 1.00 50.22 178 LEU A O 1
ATOM 1462 N N . LEU A 1 179 ? 7.816 5.771 -2.244 1.00 48.22 179 LEU A N 1
ATOM 1463 C CA . LEU A 1 179 ? 7.034 4.876 -1.385 1.00 48.22 179 LEU A CA 1
ATOM 1464 C C . LEU A 1 179 ? 7.188 5.236 0.113 1.00 48.22 179 LEU A C 1
ATOM 1466 O O . LEU A 1 179 ? 6.243 5.119 0.893 1.00 48.22 179 LEU A O 1
ATOM 1470 N N . LEU A 1 180 ? 8.358 5.761 0.503 1.00 52.03 180 LEU A N 1
ATOM 1471 C CA . LEU A 1 180 ? 8.624 6.373 1.813 1.00 52.03 180 LEU A CA 1
ATOM 1472 C C . LEU A 1 180 ? 8.055 7.796 1.950 1.00 52.03 180 LEU A C 1
ATOM 1474 O O . LEU A 1 180 ? 7.668 8.188 3.050 1.00 52.03 180 LEU A O 1
ATOM 1478 N N . LEU A 1 181 ? 7.940 8.561 0.862 1.00 52.25 181 LEU A N 1
ATOM 1479 C CA . LEU A 1 181 ? 7.272 9.870 0.867 1.00 52.25 181 LEU A CA 1
ATOM 1480 C C . LEU A 1 181 ? 5.763 9.749 1.117 1.00 52.25 181 LEU A C 1
ATOM 1482 O O . LEU A 1 181 ? 5.202 10.574 1.831 1.00 52.25 181 LEU A O 1
ATOM 1486 N N . LEU A 1 182 ? 5.107 8.687 0.650 1.00 45.97 182 LEU A N 1
ATOM 1487 C CA . LEU A 1 182 ? 3.705 8.414 0.993 1.00 45.97 182 LEU A CA 1
ATOM 1488 C C . LEU A 1 182 ? 3.522 7.959 2.450 1.00 45.97 182 LEU A C 1
ATOM 1490 O O . LEU A 1 182 ? 2.555 8.366 3.094 1.00 45.97 182 LEU A O 1
ATOM 1494 N N . LEU A 1 183 ? 4.496 7.245 3.026 1.00 48.38 183 LEU A N 1
ATOM 1495 C CA . LEU A 1 183 ? 4.577 7.037 4.481 1.00 48.38 183 LEU A CA 1
ATOM 1496 C C . LEU A 1 183 ? 4.792 8.368 5.245 1.00 48.38 183 LEU A C 1
ATOM 1498 O O . LEU A 1 183 ? 4.324 8.508 6.374 1.00 48.38 183 LEU A O 1
ATOM 1502 N N . PHE A 1 184 ? 5.424 9.374 4.625 1.00 43.22 184 PHE A N 1
ATOM 1503 C CA . PHE A 1 184 ? 5.612 10.731 5.163 1.00 43.22 184 PHE A CA 1
ATOM 1504 C C . PHE A 1 184 ? 4.338 11.601 5.064 1.00 43.22 184 PHE A C 1
ATOM 1506 O O . PHE A 1 184 ? 4.043 12.374 5.977 1.00 43.22 184 PHE A O 1
ATOM 1513 N N . PHE A 1 185 ? 3.525 11.436 4.013 1.00 44.03 185 PHE A N 1
ATOM 1514 C CA . PHE A 1 185 ? 2.223 12.108 3.871 1.00 44.03 185 PHE A CA 1
ATOM 1515 C C . PHE A 1 185 ? 1.114 11.482 4.726 1.00 44.03 185 PHE A C 1
ATOM 1517 O O . PHE A 1 185 ? 0.216 12.198 5.171 1.00 44.03 185 PHE A O 1
ATOM 1524 N N . TYR A 1 186 ? 1.224 10.197 5.069 1.00 42.66 186 TYR A N 1
ATOM 1525 C CA . TYR A 1 186 ? 0.351 9.534 6.043 1.00 42.66 186 TYR A CA 1
ATOM 1526 C C . TYR A 1 186 ? 0.379 10.215 7.430 1.00 42.66 186 TYR A C 1
ATOM 1528 O O . TYR A 1 186 ? -0.624 10.214 8.141 1.00 42.66 186 TYR A O 1
ATOM 1536 N N . ASN A 1 187 ? 1.476 10.903 7.774 1.00 44.50 187 ASN A N 1
ATOM 1537 C CA . ASN A 1 187 ? 1.599 11.704 8.999 1.00 44.50 187 ASN A CA 1
ATOM 1538 C C . ASN A 1 187 ? 0.794 13.023 8.948 1.00 44.50 187 ASN A C 1
ATOM 1540 O O . ASN A 1 187 ? 0.437 13.597 9.974 1.00 44.50 187 ASN A O 1
ATOM 1544 N N . LYS A 1 188 ? 0.465 13.511 7.745 1.00 40.91 188 LYS A N 1
ATOM 1545 C CA . LYS A 1 188 ? -0.388 14.692 7.547 1.00 40.91 188 LYS A CA 1
ATOM 1546 C C . LYS A 1 188 ? -1.876 14.328 7.605 1.00 40.91 188 LYS A C 1
ATOM 1548 O O . LYS A 1 188 ? -2.678 15.151 8.033 1.00 40.91 188 LYS A O 1
ATOM 1553 N N . SER A 1 189 ? -2.235 13.097 7.239 1.00 43.00 189 SER A N 1
ATOM 1554 C CA . SER A 1 189 ? -3.604 12.568 7.318 1.00 43.00 189 SER A CA 1
ATOM 1555 C C . SER A 1 189 ? -4.020 12.231 8.751 1.00 43.00 189 SER A C 1
ATOM 1557 O O . SER A 1 189 ? -5.152 12.514 9.131 1.00 43.00 189 SER A O 1
ATOM 1559 N N . THR A 1 190 ? -3.108 11.726 9.589 1.00 45.97 190 THR A N 1
ATOM 1560 C CA . THR A 1 190 ? -3.329 11.618 11.043 1.00 45.97 190 THR A CA 1
ATOM 1561 C C . THR A 1 190 ? -3.481 12.990 11.693 1.00 45.97 190 THR A C 1
ATOM 1563 O O . THR A 1 190 ? -4.405 13.169 12.475 1.00 45.97 190 THR A O 1
ATOM 1566 N N . LEU A 1 191 ? -2.680 13.987 11.300 1.00 45.34 191 LEU A N 1
ATOM 1567 C CA . LEU A 1 191 ? -2.848 15.385 11.724 1.00 45.34 191 LEU A CA 1
ATOM 1568 C C . LEU A 1 191 ? -4.170 15.997 11.237 1.00 45.34 191 LEU A C 1
ATOM 1570 O O . LEU A 1 191 ? -4.824 16.704 11.993 1.00 45.34 191 LEU A O 1
ATOM 1574 N N . ALA A 1 192 ? -4.606 15.718 10.007 1.00 42.56 192 ALA A N 1
ATOM 1575 C CA . ALA A 1 192 ? -5.887 16.190 9.481 1.00 42.56 192 ALA A CA 1
ATOM 1576 C C . ALA A 1 192 ? -7.078 15.519 10.184 1.00 42.56 192 ALA A C 1
ATOM 1578 O O . ALA A 1 192 ? -8.065 16.185 10.487 1.00 42.56 192 ALA A O 1
ATOM 1579 N N . MET A 1 193 ? -6.964 14.230 10.511 1.00 41.28 193 MET A N 1
ATOM 1580 C CA . MET A 1 193 ? -7.958 13.479 11.276 1.00 41.28 193 MET A CA 1
ATOM 1581 C C . MET A 1 193 ? -7.985 13.919 12.750 1.00 41.28 193 MET A C 1
ATOM 1583 O O . MET A 1 193 ? -9.066 14.110 13.297 1.00 41.28 193 MET A O 1
ATOM 1587 N N . GLU A 1 194 ? -6.836 14.184 13.379 1.00 47.62 194 GLU A N 1
ATOM 1588 C CA . GLU A 1 194 ? -6.733 14.775 14.724 1.00 47.62 194 GLU A CA 1
ATOM 1589 C C . GLU A 1 194 ? -7.261 16.214 14.768 1.00 47.62 194 GLU A C 1
ATOM 1591 O O . GLU A 1 194 ? -7.969 16.580 15.705 1.00 47.62 194 GLU A O 1
ATOM 1596 N N . HIS A 1 195 ? -6.982 17.030 13.749 1.00 49.00 195 HIS A N 1
ATOM 1597 C CA . HIS A 1 195 ? -7.463 18.409 13.646 1.00 49.00 195 HIS A CA 1
ATOM 1598 C C . HIS A 1 195 ? -8.974 18.460 13.368 1.00 49.00 195 HIS A C 1
ATOM 1600 O O . HIS A 1 195 ? -9.689 19.269 13.961 1.00 49.00 195 HIS A O 1
ATOM 1606 N N . TRP A 1 196 ? -9.494 17.550 12.538 1.00 46.59 196 TRP A N 1
ATOM 1607 C CA . TRP A 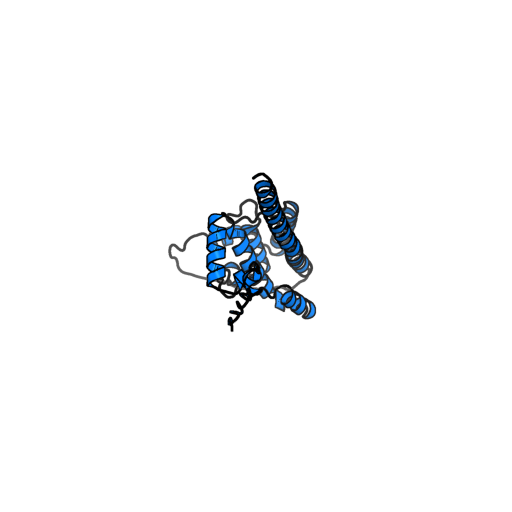1 196 ? -10.932 17.371 12.319 1.00 46.59 196 TRP A CA 1
ATOM 1608 C C . TRP A 1 196 ? -11.642 16.867 13.586 1.00 46.59 196 TRP A C 1
ATOM 1610 O O . TRP A 1 196 ? -12.661 17.433 13.989 1.00 46.59 196 TRP A O 1
ATOM 1620 N N . LEU A 1 197 ? -11.068 15.877 14.283 1.00 43.84 197 LEU A N 1
ATOM 1621 C CA . LEU A 1 197 ? -11.580 15.394 15.568 1.00 43.84 197 LEU A CA 1
ATOM 1622 C C . LEU A 1 197 ? -11.564 16.509 16.627 1.00 43.84 197 LEU A C 1
ATOM 1624 O O . LEU A 1 197 ? -12.561 16.697 17.325 1.00 43.84 197 LEU A O 1
ATOM 1628 N N . ASN A 1 198 ? -10.495 17.302 16.732 1.00 50.41 198 ASN A N 1
ATOM 1629 C CA . ASN A 1 198 ? -10.404 18.403 17.696 1.00 50.41 198 ASN A CA 1
ATOM 1630 C C . ASN A 1 198 ? -11.405 19.532 17.400 1.00 50.41 198 ASN A C 1
ATOM 1632 O O . ASN A 1 198 ? -12.099 19.978 18.318 1.00 50.41 198 ASN A O 1
ATOM 1636 N N . ASN A 1 199 ? -11.573 19.931 16.137 1.00 46.97 199 ASN A N 1
ATOM 1637 C CA . ASN A 1 199 ? -12.494 21.009 15.761 1.00 46.97 199 ASN A CA 1
ATOM 1638 C C . ASN A 1 199 ? -13.974 20.616 15.906 1.00 46.97 199 ASN A C 1
ATOM 1640 O O . ASN A 1 199 ? -14.797 21.437 16.325 1.00 46.97 199 ASN A O 1
ATOM 1644 N N . ASN A 1 200 ? -14.320 19.347 15.666 1.00 42.62 200 ASN A N 1
ATOM 1645 C CA . ASN A 1 200 ? -15.681 18.847 15.891 1.00 42.62 200 ASN A CA 1
ATOM 1646 C C . ASN A 1 200 ? -15.990 18.588 17.375 1.00 42.62 200 ASN A C 1
ATOM 1648 O O . ASN A 1 200 ? -17.140 18.723 17.809 1.00 42.62 200 ASN A O 1
ATOM 1652 N N . THR A 1 201 ? -14.980 18.286 18.202 1.00 49.12 201 THR A N 1
ATOM 1653 C CA . THR A 1 201 ? -15.211 18.170 19.651 1.00 49.12 201 THR A CA 1
ATOM 1654 C C . THR A 1 201 ? -15.366 19.547 20.310 1.00 49.12 201 THR A C 1
ATOM 1656 O O . THR A 1 201 ? -16.225 19.706 21.178 1.00 49.12 201 THR A O 1
ATOM 1659 N N . GLN A 1 202 ? -14.613 20.566 19.873 1.00 45.81 202 GLN A N 1
ATOM 1660 C CA . GLN A 1 202 ? -14.745 21.929 20.404 1.00 45.81 202 GLN A CA 1
ATOM 1661 C C . GLN A 1 202 ? -16.082 22.585 20.042 1.00 45.81 202 GLN A C 1
ATOM 1663 O O . GLN A 1 202 ? -16.716 23.182 20.911 1.00 45.81 202 GLN A O 1
ATOM 1668 N N . THR A 1 203 ? -16.574 22.417 18.812 1.00 43.69 203 THR A N 1
ATOM 1669 C CA . THR A 1 203 ? -17.888 22.948 18.397 1.00 43.69 203 THR A CA 1
ATOM 1670 C C . THR A 1 203 ? -19.053 22.309 19.158 1.00 43.69 203 THR A C 1
ATOM 1672 O O . THR A 1 203 ? -20.036 22.985 19.465 1.00 43.69 203 THR A O 1
ATOM 1675 N N . THR A 1 204 ? -18.929 21.038 19.545 1.00 49.53 204 THR A N 1
ATOM 1676 C CA . THR A 1 204 ? -19.944 20.347 20.356 1.00 49.53 204 THR A CA 1
ATOM 1677 C C . THR A 1 204 ? -19.925 20.811 21.820 1.00 49.53 204 THR A C 1
ATOM 1679 O O . THR A 1 204 ? -20.982 20.955 22.433 1.00 49.53 204 THR A O 1
ATOM 1682 N N . ILE A 1 205 ? -18.744 21.103 22.380 1.00 48.16 205 ILE A N 1
ATOM 1683 C CA . ILE A 1 205 ? -18.592 21.614 23.755 1.00 48.16 205 ILE A CA 1
ATOM 1684 C C . ILE A 1 205 ? -19.041 23.080 23.851 1.00 48.16 205 ILE A C 1
ATOM 1686 O O . ILE A 1 205 ? -19.792 23.416 24.764 1.00 48.16 205 ILE A O 1
ATOM 1690 N N . LEU A 1 206 ? -18.682 23.932 22.885 1.00 37.97 206 LEU A N 1
ATOM 1691 C CA . LEU A 1 206 ? -19.125 25.332 22.829 1.00 37.97 206 LEU A CA 1
ATOM 1692 C C . LEU A 1 206 ? -20.647 25.453 22.682 1.00 37.97 206 LEU A C 1
ATOM 1694 O O . LEU A 1 206 ? -21.258 26.226 23.415 1.00 37.97 206 LEU A O 1
ATOM 1698 N N . LYS A 1 207 ? -21.291 24.629 21.842 1.00 44.97 207 LYS A N 1
ATOM 1699 C CA . LYS A 1 207 ? -22.765 24.593 21.756 1.00 44.97 207 LYS A CA 1
ATOM 1700 C C . LYS A 1 207 ? -23.423 24.194 23.081 1.00 44.97 207 LYS A C 1
ATOM 1702 O O . LYS A 1 207 ? -24.456 24.750 23.439 1.00 44.97 207 LYS A O 1
ATOM 1707 N N . LYS A 1 208 ? -22.813 23.277 23.839 1.00 49.50 208 LYS A N 1
ATOM 1708 C CA . LYS A 1 208 ? -23.333 22.817 25.138 1.00 49.50 208 LYS A CA 1
ATOM 1709 C C . LYS A 1 208 ? -23.128 23.836 26.263 1.00 49.50 208 LYS A C 1
ATOM 1711 O O . LYS A 1 208 ? -23.975 23.944 27.142 1.00 49.50 208 LYS A O 1
ATOM 1716 N N . VAL A 1 209 ? -22.032 24.596 26.226 1.00 50.88 209 VAL A N 1
ATOM 1717 C CA . VAL A 1 209 ? -21.770 25.695 27.170 1.00 50.88 209 VAL A CA 1
ATOM 1718 C C . VAL A 1 209 ? -22.691 26.883 26.887 1.00 50.88 209 VAL A C 1
ATOM 1720 O O . VAL A 1 209 ? -23.250 27.441 27.826 1.00 50.88 209 VAL A O 1
ATOM 1723 N N . MET A 1 210 ? -22.937 27.217 25.616 1.00 40.81 210 MET A N 1
ATOM 1724 C CA . MET A 1 210 ? -23.839 28.318 25.253 1.00 40.81 210 MET A CA 1
ATOM 1725 C C . MET A 1 210 ? -25.325 27.994 25.490 1.00 40.81 210 MET A C 1
ATOM 1727 O O . MET A 1 210 ? -26.088 28.890 25.840 1.00 40.81 210 MET A O 1
ATOM 1731 N N . MET A 1 211 ? -25.743 26.724 25.393 1.00 50.81 211 MET A N 1
ATOM 1732 C CA . MET A 1 211 ? -27.116 26.303 25.732 1.00 50.81 211 MET A CA 1
ATOM 1733 C C . MET A 1 211 ? -27.399 26.214 27.242 1.00 50.81 211 MET A C 1
ATOM 1735 O O . MET A 1 211 ? -28.558 26.228 27.639 1.00 50.81 211 MET A O 1
ATOM 1739 N N . ASN A 1 212 ? -26.373 26.151 28.097 1.00 51.66 212 ASN A N 1
ATOM 1740 C CA . ASN A 1 212 ? -26.545 26.108 29.556 1.00 51.66 212 ASN A CA 1
ATOM 1741 C C . ASN A 1 212 ? -26.474 27.489 30.232 1.00 51.66 212 ASN A C 1
ATOM 1743 O O . ASN A 1 212 ? -26.610 27.569 31.447 1.00 51.66 212 ASN A O 1
ATOM 1747 N N . GLN A 1 213 ? -26.253 28.566 29.472 1.00 46.75 213 GLN A N 1
ATOM 1748 C CA . GLN A 1 213 ? -26.255 29.946 29.982 1.00 46.75 213 GLN A CA 1
ATOM 1749 C C . GLN A 1 213 ? -27.564 30.700 29.693 1.00 46.75 213 GLN A C 1
ATOM 1751 O O . GLN A 1 213 ? -27.651 31.895 29.953 1.00 46.75 213 GLN A O 1
ATOM 1756 N N . THR A 1 214 ? -28.573 30.020 29.143 1.00 49.62 214 THR A N 1
ATOM 1757 C CA . THR A 1 214 ? -29.857 30.617 28.732 1.00 49.62 214 THR A CA 1
ATOM 1758 C C . THR A 1 214 ? -31.074 30.099 29.508 1.00 49.62 214 THR A C 1
ATOM 1760 O O . THR A 1 214 ? -32.198 30.370 29.096 1.00 49.62 214 THR A O 1
ATOM 1763 N N . ASN A 1 215 ? -30.869 29.427 30.647 1.00 49.16 215 ASN A N 1
ATOM 1764 C CA . ASN A 1 215 ? -31.927 29.074 31.604 1.00 49.16 215 ASN A CA 1
ATOM 1765 C C . ASN A 1 215 ? -31.595 29.586 33.004 1.00 49.16 215 ASN A C 1
ATOM 1767 O O . ASN A 1 215 ? -30.441 29.362 33.436 1.00 49.16 215 ASN A O 1
#

Organism: Reticulomyxa filosa (NCBI:txid46433)

Sequence (215 aa):
MKKKKKRMAKVSDPEKNQKPTLRTCMEKRESFNLFVTHLQREFSLENLVASIELYQFAQLLLPLVPLERQKQFQYYNQLGHHKFAPISYIVAQDFTVELKILLFYQKYVSARAHFEVNVPSLIKDEWKSFCETIKSDYDARNLDEIIQSLYVAPDGGDGRSPGQTASDGGIWLMSIFLLLLLLFFYNKSTLAMEHWLNNNTQTTILKKVMMNQTN

InterPro domains:
  IPR036305 RGS domain superfamily [SSF48097] (22-137)
  IPR044926 RGS, subdomain 2 [G3DSA:1.10.167.10] (1-153)

Radius of gyration: 24.3 Å; chains: 1; bounding box: 52×57×92 Å

pLDDT: mean 71.91, std 19.44, range [32.47, 94.81]

Foldseek 3Di:
DDDDDPDDDPPDPPVPPDDDDPLNLQPDPVSVVVVCVVCVVVVNNLVLVLVQQLVLLVVVCLVVDDPVVSVVCCVLCVRNNPVPPDHDPLSPDPDDNLLSLLVSCQQEQPPNHPSHDDDDPVLSVVSVVVNVVSCVVVVVPCSVVVVVVVVPDCPDDDDDDDDDDDDDDDDPPVVVVVSVVVVVCVVVVSVVVVVVVVVVVVVVVVVVVVVVVPD

Secondary structure (DSSP, 8-state):
-------------GGGGPPPPHHHHHHSHHHHHHHHHHHHHTT-HHHHH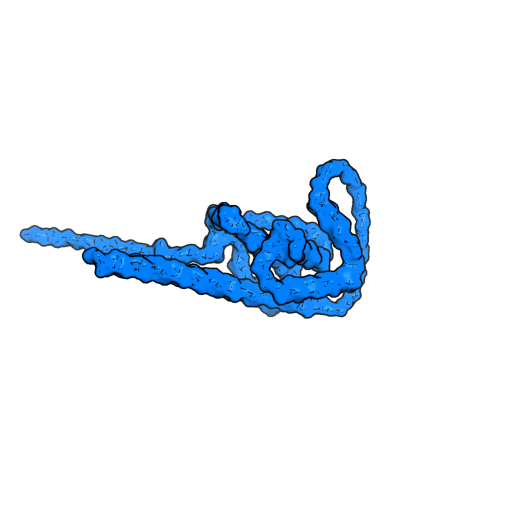HHHHHHHHHHHHGGGS-HHHHHHHHHHT---TTTTSPPPHHHHS---HHHHHHHHHHHHTSTT-TT-----HHHHHHHHHHHHHHHHHTT-TTHHHHHHHHHS-----------------S-TTTHHHHHHHHHHHHHHHHHHHHHHHHHHHHHHHHHHHHHTS--